Protein AF-A0ABD2NEF7-F1 (afdb_monomer)

Solvent-accessible surface area (backbone atoms only — not comparable to full-atom values): 9778 Å² total; per-residue (Å²): 125,62,54,60,56,53,34,53,50,51,49,54,56,48,53,61,34,33,52,89,65,61,61,65,64,48,41,54,16,46,70,72,24,50,30,77,49,63,72,40,35,43,35,51,66,43,53,48,80,72,73,48,77,44,40,39,81,45,32,39,32,47,34,41,36,40,40,43,47,78,94,43,50,91,83,49,59,28,42,36,41,37,35,44,35,40,36,37,32,30,66,62,75,84,80,67,76,93,47,68,65,58,53,50,49,46,51,52,48,51,52,48,47,52,52,46,48,58,53,40,62,65,46,74,51,75,55,74,53,68,64,56,47,54,50,52,51,43,44,63,62,30,31,34,38,38,40,31,45,34,38,41,36,38,46,34,72,75,89,43,101,56,78,44,76,50,73,49,78,43,70,69,48,78,48,70,58,74,89,130

Foldseek 3Di:
DLLVLVLVLCCVVCVLFWDPDPSVLSSVCSVVQKHKDAFTWTDQCNCVVVVDQKTWPTKTWGMWIWGQPPVQLQPAAIEIETEAIETEIEGPPPPDDPPVVVVVVVVVVVVVVVVVVVVVVVVSQVDPRPPSVVSVVSRVLRYKYKYAFHKYKYWYPDPDPHTDIDMDTDGMDIDGRDDD

InterPro domains:
  IPR026847 Vacuolar protein sorting-associated protein 13 [PTHR16166] (1-175)
  IPR026854 Vacuolar protein sorting-associated protein 13, N-terminal domain [PF12624] (1-179)

Sequence (180 aa):
MLEGAVARILNQLLGKYVVDLDTENLNVGIFSGRVQLTDLKLKPEALYELNLPIEVIAGTIGKVSIQIPWTTIWESTTNVTIEDVFILANPVINGNIFDEEKDKRLKRALKRKALYDLDSESHFIGGPSSFSEHLISNILNNLQLNISNVHIRYEDIVSCRYPLSCGLCIGNITAETTNR

Radius of gyration: 19.15 Å; Cα contacts (8 Å, |Δi|>4): 292; chains: 1; bounding box: 49×33×53 Å

Nearest PDB structures (foldseek):
  6cbc-assembly1_B  TM=8.644E-01  e=6.868E-14  Thermochaetoides thermophila DSM 1495
  6a9e-assembly2_B  TM=5.695E-01  e=4.128E-09  Enterobacteria phage RB59
  6a9e-assembly1_A  TM=5.482E-01  e=4.964E-09  Enterobacteria phage RB59
  6a9j-assembly2_B  TM=5.706E-01  e=1.248E-08  Enterobacteria phage RB59
  6a9j-assembly1_A  TM=5.359E-01  e=5.969E-09  Enterobacteria phage RB59

Structure (mmCIF, N/CA/C/O backbone):
data_AF-A0ABD2NEF7-F1
#
_entry.id   AF-A0ABD2NEF7-F1
#
loop_
_atom_site.group_PDB
_atom_site.id
_atom_site.type_symbol
_atom_site.label_atom_id
_atom_site.label_alt_id
_atom_site.label_comp_id
_atom_site.label_asym_id
_atom_site.label_entity_id
_atom_site.label_seq_id
_atom_site.pdbx_PDB_ins_code
_atom_site.Cartn_x
_atom_site.Cartn_y
_atom_site.Cartn_z
_atom_site.occupancy
_atom_site.B_iso_or_equiv
_atom_site.auth_seq_id
_atom_site.auth_comp_id
_atom_site.auth_asym_id
_atom_site.auth_atom_id
_atom_site.pdbx_PDB_model_num
ATOM 1 N N . MET A 1 1 ? -6.792 14.483 21.468 1.00 60.94 1 MET A N 1
ATOM 2 C CA . MET A 1 1 ? -5.955 14.829 20.296 1.00 60.94 1 MET A CA 1
ATOM 3 C C . MET A 1 1 ? -5.069 13.641 19.909 1.00 60.94 1 MET A C 1
ATOM 5 O O . MET A 1 1 ? -3.888 13.808 19.633 1.00 60.94 1 MET A O 1
ATOM 9 N N . LEU A 1 2 ? -5.631 12.432 19.904 1.00 69.50 2 LEU A N 1
ATOM 10 C CA . LEU A 1 2 ? -4.939 11.181 19.551 1.00 69.50 2 LEU A CA 1
ATOM 11 C C . LEU A 1 2 ? -5.004 10.939 18.048 1.00 69.50 2 LEU A C 1
ATOM 13 O O . LEU A 1 2 ? -4.051 10.483 17.426 1.00 69.50 2 LEU A O 1
ATOM 17 N N . GLU A 1 3 ? -6.128 11.351 17.481 1.00 75.62 3 GLU A N 1
ATOM 18 C CA . GLU A 1 3 ? -6.453 11.368 16.070 1.00 75.62 3 GLU A CA 1
ATOM 19 C C . GLU A 1 3 ? -5.367 12.112 15.285 1.00 75.62 3 GLU A C 1
ATOM 21 O O . GLU A 1 3 ? -4.902 11.624 14.264 1.00 75.62 3 GLU A O 1
ATOM 26 N N . GLY A 1 4 ? -4.868 13.237 15.816 1.00 78.56 4 GLY A N 1
ATOM 27 C CA . GLY A 1 4 ? -3.778 14.001 15.202 1.00 78.56 4 GLY A CA 1
ATOM 28 C C . GLY A 1 4 ? -2.428 13.270 15.191 1.00 78.56 4 GLY A C 1
ATOM 29 O O . GLY A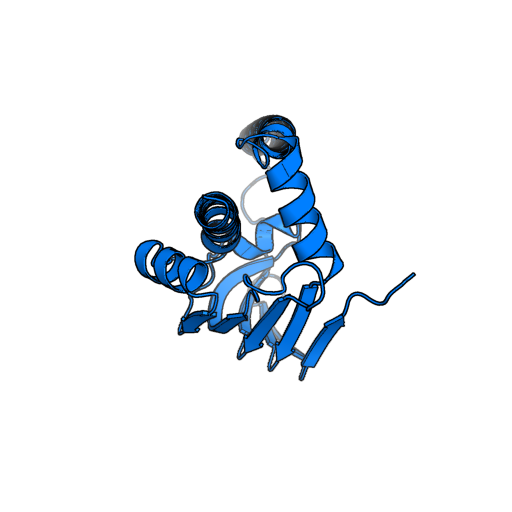 1 4 ? -1.671 13.404 14.231 1.00 78.56 4 GLY A O 1
ATOM 30 N N . ALA A 1 5 ? -2.123 12.468 16.218 1.00 78.50 5 ALA A N 1
ATOM 31 C CA . ALA A 1 5 ? -0.892 11.676 16.259 1.00 78.50 5 ALA A CA 1
ATOM 32 C C . ALA A 1 5 ? -0.938 10.535 15.231 1.00 78.50 5 ALA A C 1
ATOM 34 O O . ALA A 1 5 ? 0.010 10.358 14.465 1.00 78.50 5 ALA A O 1
ATOM 35 N N . VAL A 1 6 ? -2.071 9.827 15.164 1.00 79.69 6 VAL A N 1
ATOM 36 C CA . VAL A 1 6 ? -2.315 8.782 14.160 1.00 79.69 6 VAL A CA 1
ATOM 37 C C . VAL A 1 6 ? -2.300 9.377 12.754 1.00 79.69 6 VAL A C 1
ATOM 39 O O . VAL A 1 6 ? -1.651 8.825 11.871 1.00 79.69 6 VAL A O 1
ATOM 42 N N . ALA A 1 7 ? -2.926 10.539 12.556 1.00 83.25 7 ALA A N 1
ATOM 43 C CA . ALA A 1 7 ? -2.939 11.230 11.275 1.00 83.25 7 ALA A CA 1
ATOM 44 C C . ALA A 1 7 ? -1.542 11.609 10.791 1.00 83.25 7 ALA A C 1
ATOM 46 O O . ALA A 1 7 ? -1.189 11.341 9.646 1.00 83.25 7 ALA A O 1
ATOM 47 N N . ARG A 1 8 ? -0.701 12.152 11.676 1.00 82.69 8 ARG A N 1
ATOM 48 C CA . ARG A 1 8 ? 0.695 12.469 11.352 1.00 82.69 8 ARG A CA 1
ATOM 49 C C . ARG A 1 8 ? 1.471 11.232 10.892 1.00 82.69 8 ARG A C 1
ATOM 51 O O . ARG A 1 8 ? 2.191 11.306 9.901 1.00 82.69 8 ARG A O 1
ATOM 58 N N . ILE A 1 9 ? 1.299 10.107 11.583 1.00 79.75 9 ILE A N 1
ATOM 59 C CA . ILE A 1 9 ? 1.977 8.847 11.256 1.00 79.75 9 ILE A CA 1
ATOM 60 C C . ILE A 1 9 ? 1.469 8.278 9.930 1.00 79.75 9 ILE A C 1
ATOM 62 O O . ILE A 1 9 ? 2.279 7.921 9.078 1.00 79.75 9 ILE A O 1
ATOM 66 N N . LEU A 1 10 ? 0.150 8.232 9.723 1.00 82.12 10 LEU A N 1
ATOM 67 C CA . LEU A 1 10 ? -0.433 7.749 8.471 1.00 82.12 10 LEU A CA 1
ATOM 68 C C . LEU A 1 10 ? 0.014 8.607 7.286 1.00 82.12 10 LEU A C 1
ATOM 70 O O . LEU A 1 10 ? 0.418 8.058 6.268 1.00 82.12 10 LEU A O 1
ATOM 74 N N . ASN A 1 11 ? 0.012 9.935 7.440 1.00 84.31 11 ASN A N 1
ATOM 75 C CA . ASN A 1 11 ? 0.525 10.868 6.435 1.00 84.31 11 ASN A CA 1
ATOM 76 C C . ASN A 1 11 ? 2.000 10.601 6.122 1.00 84.31 11 ASN A C 1
ATOM 78 O O . ASN A 1 11 ? 2.396 10.625 4.962 1.00 84.31 11 ASN A O 1
ATOM 82 N N . GLN A 1 12 ? 2.819 10.326 7.138 1.00 82.06 12 GLN A N 1
ATOM 83 C CA . GLN A 1 12 ? 4.234 10.029 6.941 1.00 82.06 12 GLN A CA 1
ATOM 84 C C . GLN A 1 12 ? 4.451 8.666 6.268 1.00 82.06 12 GLN A C 1
ATOM 86 O O . GLN A 1 12 ? 5.323 8.554 5.413 1.00 82.06 12 GLN A O 1
ATOM 91 N N . LEU A 1 13 ? 3.670 7.640 6.619 1.00 80.19 13 LEU A N 1
ATOM 92 C CA . LEU A 1 13 ? 3.746 6.310 6.009 1.00 80.19 13 LEU A CA 1
ATOM 93 C C . LEU A 1 13 ? 3.249 6.334 4.561 1.00 80.19 13 LEU A C 1
ATOM 95 O O . LEU A 1 13 ? 3.991 5.979 3.652 1.00 80.19 13 LEU A O 1
ATOM 99 N N . LEU A 1 14 ? 2.026 6.810 4.324 1.00 83.19 14 LEU A N 1
ATOM 100 C CA . LEU A 1 14 ? 1.442 6.903 2.983 1.00 83.19 14 LEU A CA 1
ATOM 101 C C . LEU A 1 14 ? 2.219 7.889 2.108 1.00 83.19 14 LEU A C 1
ATOM 103 O O . LEU A 1 14 ? 2.486 7.599 0.947 1.00 83.19 14 LEU A O 1
ATOM 107 N N . GLY A 1 15 ? 2.666 9.011 2.673 1.00 83.12 15 GLY A N 1
ATOM 108 C CA . GLY A 1 15 ? 3.449 10.021 1.966 1.00 83.12 15 GLY A CA 1
ATOM 109 C C . GLY A 1 15 ? 4.832 9.542 1.516 1.00 83.12 15 GLY A C 1
ATOM 110 O O . GLY A 1 15 ? 5.412 10.153 0.619 1.00 83.12 15 GLY A O 1
ATOM 111 N N . LYS A 1 16 ? 5.372 8.448 2.071 1.00 81.62 16 LYS A N 1
ATOM 112 C CA . LYS A 1 16 ? 6.597 7.810 1.554 1.00 81.62 16 LYS A CA 1
ATOM 113 C C . LYS A 1 16 ? 6.353 7.036 0.258 1.00 81.62 16 LYS A C 1
ATOM 115 O O . LYS A 1 16 ? 7.239 7.017 -0.590 1.00 81.62 16 LYS A O 1
ATOM 120 N N . TYR A 1 17 ? 5.169 6.450 0.087 1.00 82.56 17 TYR A N 1
ATOM 121 C CA . TYR A 1 17 ? 4.869 5.548 -1.030 1.00 82.56 17 TYR A CA 1
ATOM 122 C C . TYR A 1 17 ? 3.977 6.173 -2.107 1.00 82.56 17 TYR A C 1
ATOM 124 O O . TYR A 1 17 ? 4.046 5.749 -3.256 1.00 82.56 17 TYR A O 1
ATOM 132 N N . VAL A 1 18 ? 3.167 7.178 -1.768 1.00 86.25 18 VAL A N 1
ATOM 133 C CA . VAL A 1 18 ? 2.164 7.787 -2.655 1.00 86.25 18 VAL A CA 1
ATOM 134 C C . VAL A 1 18 ? 2.570 9.205 -3.067 1.00 86.25 18 VAL A C 1
ATOM 136 O O . VAL A 1 18 ? 3.059 9.990 -2.250 1.00 86.25 18 VAL A O 1
ATOM 139 N N . VAL A 1 19 ? 2.384 9.528 -4.347 1.00 84.38 19 VAL A N 1
ATOM 140 C CA . VAL A 1 19 ? 2.565 10.865 -4.937 1.00 84.38 19 VAL A CA 1
ATOM 141 C C . VAL A 1 19 ? 1.315 11.712 -4.687 1.00 84.38 19 VAL A C 1
ATOM 143 O O . VAL A 1 19 ? 0.206 11.204 -4.817 1.00 84.38 19 VAL A O 1
ATOM 146 N N . ASP A 1 20 ? 1.501 12.996 -4.361 1.00 81.38 20 ASP A N 1
ATOM 147 C CA . ASP A 1 20 ? 0.425 13.993 -4.221 1.00 81.38 20 ASP A CA 1
ATOM 148 C C . ASP A 1 20 ? -0.727 13.564 -3.292 1.00 81.38 20 ASP A C 1
ATOM 150 O O . ASP A 1 20 ? -1.905 13.748 -3.590 1.00 81.38 20 ASP A O 1
ATOM 154 N N . LEU A 1 21 ? -0.381 12.979 -2.142 1.00 82.69 21 LEU A N 1
ATOM 155 C CA . LEU A 1 21 ? -1.352 12.591 -1.123 1.00 82.69 21 LEU A CA 1
ATOM 156 C C . LEU A 1 21 ? -2.085 13.822 -0.568 1.00 82.69 21 LEU A C 1
ATOM 158 O O . LEU A 1 21 ? -1.461 14.722 -0.001 1.00 82.69 21 LEU A O 1
ATOM 162 N N . ASP A 1 22 ? -3.414 13.820 -0.656 1.00 82.19 22 ASP A N 1
ATOM 163 C CA . ASP A 1 22 ? -4.254 14.852 -0.052 1.00 82.19 22 ASP A CA 1
ATOM 164 C C . ASP A 1 22 ? -4.312 14.686 1.474 1.00 82.19 22 ASP A C 1
ATOM 166 O O . ASP A 1 22 ? -5.141 13.966 2.038 1.00 82.19 22 ASP A O 1
ATOM 170 N N . THR A 1 23 ? -3.372 15.347 2.147 1.00 83.50 23 THR A N 1
ATOM 171 C CA . THR A 1 23 ? -3.245 15.297 3.608 1.00 83.50 23 THR A CA 1
ATOM 172 C C . THR A 1 23 ? -4.440 15.898 4.345 1.00 83.50 23 THR A C 1
ATOM 174 O O . THR A 1 23 ? -4.718 15.478 5.466 1.00 83.50 23 THR A O 1
ATOM 177 N N . GLU A 1 24 ? -5.178 16.841 3.750 1.00 83.25 24 GLU A N 1
ATOM 178 C CA . GLU A 1 24 ? -6.341 17.452 4.401 1.00 83.25 24 GLU A CA 1
ATOM 179 C C . GLU A 1 24 ? -7.505 16.464 4.444 1.00 83.25 24 GLU A C 1
ATOM 181 O O . GLU A 1 24 ? -8.039 16.184 5.522 1.00 83.25 24 GLU A O 1
ATOM 186 N N . ASN A 1 25 ? -7.833 15.859 3.300 1.00 80.44 25 ASN A N 1
ATOM 187 C CA . ASN A 1 25 ? -8.873 14.835 3.216 1.00 80.44 25 ASN A CA 1
ATOM 188 C C . ASN A 1 25 ? -8.511 13.582 4.017 1.00 80.44 25 ASN A C 1
ATOM 190 O O . ASN A 1 25 ? -9.371 13.006 4.689 1.00 80.44 25 ASN A O 1
ATOM 194 N N . LEU A 1 26 ? -7.233 13.194 4.020 1.00 83.06 26 LEU A N 1
ATOM 195 C CA . LEU A 1 26 ? -6.748 12.109 4.864 1.00 83.06 26 LEU A CA 1
ATOM 196 C C . LEU A 1 26 ? -6.940 12.434 6.350 1.00 83.06 26 LEU A C 1
ATOM 198 O O . LEU A 1 26 ? -7.490 11.613 7.081 1.00 83.06 26 LEU A O 1
ATOM 202 N N . ASN A 1 27 ? -6.575 13.638 6.799 1.00 83.44 27 ASN A N 1
ATOM 203 C CA . ASN A 1 27 ? -6.785 14.055 8.185 1.00 83.44 27 ASN A CA 1
ATOM 204 C C . ASN A 1 27 ? -8.271 14.009 8.559 1.00 83.44 27 ASN A C 1
ATOM 206 O O . ASN A 1 27 ? -8.620 13.391 9.563 1.00 83.44 27 ASN A O 1
ATOM 210 N N . VAL A 1 28 ? -9.151 14.603 7.745 1.00 82.94 28 VAL A N 1
ATOM 211 C CA . VAL A 1 28 ? -10.608 14.601 7.978 1.00 82.94 28 VAL A CA 1
ATOM 212 C C . VAL A 1 28 ? -11.157 13.172 8.040 1.00 82.94 28 VAL A C 1
ATOM 214 O O . VAL A 1 28 ? -11.918 12.840 8.953 1.00 82.94 28 VAL A O 1
ATOM 217 N N . GLY A 1 29 ? -10.719 12.299 7.130 1.00 82.44 29 GLY A N 1
ATOM 218 C CA . GLY A 1 29 ? -11.075 10.883 7.136 1.00 82.44 29 GLY A CA 1
ATOM 219 C C . GLY A 1 29 ? -10.642 10.182 8.424 1.00 82.44 29 GLY A C 1
ATOM 220 O O . GLY A 1 29 ? -11.433 9.467 9.042 1.00 82.44 29 GLY A O 1
ATOM 221 N N . ILE A 1 30 ? -9.424 10.456 8.896 1.00 85.19 30 ILE A N 1
ATOM 222 C CA . ILE A 1 30 ? -8.893 9.887 10.139 1.00 85.19 30 ILE A CA 1
ATOM 223 C C . ILE A 1 30 ? -9.707 10.376 11.333 1.00 85.19 30 ILE A C 1
ATOM 225 O O . ILE A 1 30 ? -10.133 9.540 12.119 1.00 85.19 30 ILE A O 1
ATOM 229 N N . PHE A 1 31 ? -10.032 11.668 11.443 1.00 83.69 31 PHE A N 1
ATOM 230 C CA . PHE A 1 31 ? -10.895 12.177 12.521 1.00 83.69 31 PHE A CA 1
ATOM 231 C C . PHE A 1 31 ? -12.291 11.538 12.520 1.00 83.69 31 PHE A C 1
ATOM 233 O O . PHE A 1 31 ? -12.857 11.300 13.584 1.00 83.69 31 PHE A O 1
ATOM 240 N N . SER A 1 32 ? -12.837 11.219 11.344 1.00 85.19 32 SER A N 1
ATOM 241 C CA . SER A 1 32 ? -14.132 10.535 11.228 1.00 85.19 32 SER A CA 1
ATOM 242 C C . SER A 1 32 ? -14.069 9.025 11.510 1.00 85.19 32 SER A C 1
ATOM 244 O O . SER A 1 32 ? -15.105 8.385 11.688 1.00 85.19 32 SER A O 1
ATOM 246 N N . GLY A 1 33 ? -12.865 8.441 11.541 1.00 84.62 33 GLY A N 1
ATOM 247 C CA . GLY A 1 33 ? -12.645 6.996 11.663 1.00 84.62 33 GLY A CA 1
ATOM 248 C C . GLY A 1 33 ? -12.854 6.219 10.363 1.00 84.62 33 GLY A C 1
ATOM 249 O O . GLY A 1 33 ? -12.775 4.991 10.362 1.00 84.62 33 GLY A O 1
ATOM 250 N N . ARG A 1 34 ? -13.111 6.904 9.24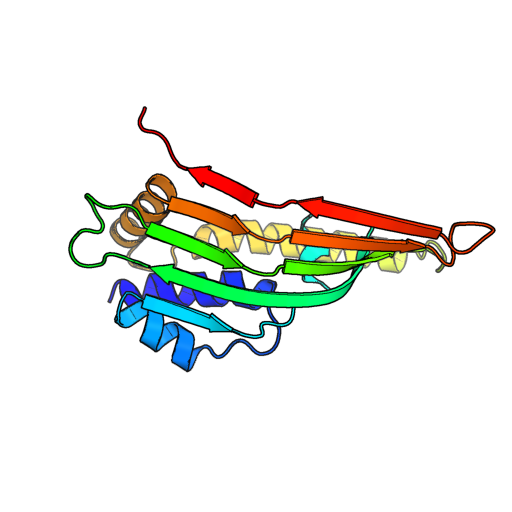4 1.00 88.50 34 ARG A N 1
ATOM 251 C CA . ARG A 1 34 ? -13.218 6.306 7.912 1.00 88.50 34 ARG A CA 1
ATOM 252 C C . ARG A 1 34 ? -12.410 7.116 6.917 1.00 88.50 34 ARG A C 1
ATOM 254 O O . ARG A 1 34 ? -12.750 8.247 6.587 1.00 88.50 34 ARG A O 1
ATOM 261 N N . VAL A 1 35 ? -11.363 6.498 6.401 1.00 89.62 35 VAL A N 1
ATOM 262 C CA . VAL A 1 35 ? -10.538 7.041 5.329 1.00 89.62 35 VAL A CA 1
ATOM 263 C C . VAL A 1 35 ? -10.823 6.240 4.077 1.00 89.62 35 VAL A C 1
ATOM 265 O O . VAL A 1 35 ? -10.811 5.010 4.112 1.00 89.62 35 VAL A O 1
ATOM 268 N N . GLN A 1 36 ? -11.034 6.934 2.970 1.00 89.19 36 GLN A N 1
ATOM 269 C CA . GLN A 1 36 ? -11.080 6.326 1.654 1.00 89.19 36 GLN A CA 1
ATOM 270 C C . GLN A 1 36 ? -10.288 7.202 0.698 1.00 89.19 36 GLN A C 1
ATOM 272 O O . GLN A 1 36 ? -10.571 8.386 0.547 1.00 89.19 36 GLN A O 1
ATOM 277 N N . LEU A 1 37 ? -9.274 6.604 0.094 1.00 89.19 37 LEU A N 1
ATOM 278 C CA . LEU A 1 37 ? -8.413 7.215 -0.900 1.00 89.19 37 LEU A CA 1
ATOM 279 C C . LEU A 1 37 ? -8.563 6.416 -2.189 1.00 89.19 37 LEU A C 1
ATOM 281 O O . LEU A 1 37 ? -8.577 5.185 -2.148 1.00 89.19 37 LEU A O 1
ATOM 285 N N . THR A 1 38 ? -8.677 7.101 -3.317 1.00 90.62 38 THR A N 1
ATOM 286 C CA . THR A 1 38 ? -8.811 6.482 -4.639 1.00 90.62 38 THR A CA 1
ATOM 287 C C . THR A 1 38 ? -7.771 7.042 -5.594 1.00 90.62 38 THR A C 1
ATOM 289 O O . THR A 1 38 ? -7.256 8.137 -5.369 1.00 90.62 38 THR A O 1
ATOM 292 N N . ASP A 1 39 ? -7.466 6.287 -6.648 1.00 89.31 39 ASP A N 1
ATOM 293 C CA . ASP A 1 39 ? -6.573 6.697 -7.739 1.00 89.31 39 ASP A CA 1
ATOM 294 C C . ASP A 1 39 ? -5.195 7.178 -7.253 1.00 89.31 39 ASP A C 1
ATOM 296 O O . ASP A 1 39 ? -4.652 8.192 -7.704 1.00 89.31 39 ASP A O 1
ATOM 300 N N . LEU A 1 40 ? -4.606 6.435 -6.313 1.00 89.56 40 LEU A N 1
ATOM 301 C CA . LEU A 1 40 ? -3.307 6.777 -5.750 1.00 89.56 40 LEU A CA 1
ATOM 302 C C . LEU A 1 40 ? -2.193 6.359 -6.704 1.00 89.56 40 LEU A C 1
ATOM 304 O O . LEU A 1 40 ? -2.163 5.238 -7.214 1.00 89.56 40 LEU A O 1
ATOM 308 N N . LYS A 1 41 ? -1.225 7.250 -6.901 1.00 90.00 41 LYS A N 1
ATOM 309 C CA . LYS A 1 41 ? -0.029 6.974 -7.698 1.00 90.00 41 LYS A CA 1
ATOM 310 C C . LYS A 1 41 ? 1.121 6.600 -6.786 1.00 90.00 41 LYS A C 1
ATOM 312 O O . LYS A 1 41 ? 1.417 7.322 -5.837 1.00 90.00 41 LYS A O 1
ATOM 317 N N . LEU A 1 42 ? 1.785 5.494 -7.087 1.00 85.94 42 LEU A N 1
ATOM 318 C CA . LEU A 1 42 ? 2.981 5.080 -6.372 1.00 85.94 42 LEU A CA 1
ATOM 319 C C . LEU A 1 42 ? 4.180 5.915 -6.819 1.00 85.94 42 LEU A C 1
ATOM 321 O O . LEU A 1 42 ? 4.355 6.206 -8.003 1.00 85.94 42 LEU A O 1
ATOM 325 N N . LYS A 1 43 ? 5.018 6.283 -5.854 1.00 83.50 43 LYS A N 1
ATOM 326 C CA . LYS A 1 43 ? 6.319 6.896 -6.106 1.00 83.50 43 LYS A CA 1
ATOM 327 C C . LYS A 1 43 ? 7.257 5.879 -6.764 1.00 83.50 43 LYS A C 1
ATOM 329 O O . LYS A 1 43 ? 7.264 4.725 -6.330 1.00 83.50 43 LYS A O 1
ATOM 334 N N . PRO A 1 44 ? 8.092 6.279 -7.737 1.00 74.81 44 PRO A N 1
ATOM 335 C CA . PRO A 1 44 ? 9.142 5.414 -8.281 1.00 74.81 44 PRO A CA 1
ATOM 336 C C . PRO A 1 44 ? 10.062 4.847 -7.189 1.00 74.81 44 PRO A C 1
ATOM 338 O O . PRO A 1 44 ? 10.505 3.702 -7.258 1.00 74.81 44 PRO A O 1
ATOM 341 N N . GLU A 1 45 ? 10.284 5.628 -6.125 1.00 71.81 45 GLU A N 1
ATOM 342 C CA . GLU A 1 45 ? 11.126 5.284 -4.979 1.00 71.81 45 GLU A CA 1
ATOM 343 C C . GLU A 1 45 ? 10.476 4.278 -4.006 1.00 71.81 45 GLU A C 1
ATOM 345 O O . GLU A 1 45 ? 11.155 3.739 -3.132 1.00 71.81 45 GLU A O 1
ATOM 350 N N . ALA A 1 46 ? 9.172 4.003 -4.142 1.00 69.06 46 ALA A N 1
ATOM 351 C CA . ALA A 1 46 ? 8.374 3.272 -3.155 1.00 69.06 46 ALA A CA 1
ATOM 352 C C . ALA A 1 46 ? 8.882 1.845 -2.880 1.00 69.06 46 ALA A C 1
ATOM 354 O O . ALA A 1 46 ? 8.880 1.401 -1.734 1.00 69.06 46 ALA A O 1
ATOM 355 N N . LEU A 1 47 ? 9.338 1.127 -3.914 1.00 67.88 47 LEU A N 1
ATOM 356 C CA . LEU A 1 47 ? 9.850 -0.245 -3.777 1.00 67.88 47 LEU A CA 1
ATOM 357 C C . LEU A 1 47 ? 11.368 -0.309 -3.540 1.00 67.88 47 LEU A C 1
ATOM 359 O O . LEU A 1 47 ? 11.871 -1.377 -3.194 1.00 67.88 47 LEU A O 1
ATOM 363 N N . TYR A 1 48 ? 12.097 0.811 -3.645 1.00 66.00 48 TYR A N 1
ATOM 364 C CA . TYR A 1 48 ? 13.536 0.831 -3.353 1.00 66.00 48 TYR A CA 1
ATOM 365 C C . TYR A 1 48 ? 13.823 0.543 -1.873 1.00 66.00 48 TYR A C 1
ATOM 367 O O . TYR A 1 48 ? 14.831 -0.088 -1.561 1.00 66.00 48 TYR A O 1
ATOM 375 N N . GLU A 1 49 ? 12.937 0.944 -0.951 1.00 62.34 49 GLU A N 1
ATOM 376 C CA . GLU A 1 49 ? 13.094 0.625 0.480 1.00 62.34 49 GLU A CA 1
ATOM 377 C C . GLU A 1 49 ? 12.944 -0.873 0.785 1.00 62.34 49 GLU A C 1
ATOM 379 O O . GLU A 1 49 ? 13.447 -1.335 1.806 1.00 62.34 49 GLU A O 1
ATOM 384 N N . LEU A 1 50 ? 12.340 -1.657 -0.117 1.00 63.62 50 LEU A N 1
ATOM 385 C CA . LEU A 1 50 ? 12.303 -3.118 0.004 1.00 63.62 50 LEU A CA 1
ATOM 386 C C . LEU A 1 50 ? 13.635 -3.783 -0.396 1.00 63.62 50 LEU A C 1
ATOM 388 O O . LEU A 1 50 ? 13.726 -5.009 -0.380 1.00 63.62 50 LEU A O 1
ATOM 392 N N . ASN A 1 51 ? 14.670 -2.999 -0.743 1.00 62.47 51 ASN A N 1
ATOM 393 C CA . ASN A 1 51 ? 15.983 -3.467 -1.208 1.00 62.47 51 ASN A CA 1
ATOM 394 C C . ASN A 1 51 ? 15.903 -4.441 -2.397 1.00 62.47 51 ASN A C 1
ATOM 396 O O . ASN A 1 51 ? 16.756 -5.316 -2.562 1.00 62.47 51 ASN A O 1
ATOM 400 N N . LEU A 1 52 ? 14.876 -4.300 -3.236 1.00 66.69 52 LEU A N 1
ATOM 401 C CA . LEU A 1 52 ? 14.726 -5.109 -4.438 1.00 66.69 52 LEU A CA 1
ATOM 402 C C . LEU A 1 52 ? 15.512 -4.459 -5.593 1.00 66.69 52 LEU A C 1
ATOM 404 O O . LEU A 1 52 ? 15.470 -3.238 -5.738 1.00 66.69 52 LEU A O 1
ATOM 408 N N . PRO A 1 53 ? 16.211 -5.234 -6.445 1.00 66.81 53 PRO A N 1
ATOM 409 C CA . PRO A 1 53 ? 16.961 -4.717 -7.597 1.00 66.81 53 PRO A CA 1
ATOM 410 C C . PRO A 1 53 ? 16.038 -4.357 -8.781 1.00 66.81 53 PRO A C 1
ATOM 412 O O . PRO A 1 53 ? 16.330 -4.676 -9.934 1.00 66.81 53 PRO A O 1
ATOM 415 N N . ILE A 1 54 ? 14.898 -3.729 -8.493 1.00 73.81 54 ILE A N 1
ATOM 416 C CA . ILE A 1 54 ? 13.872 -3.346 -9.463 1.00 73.81 54 ILE A CA 1
ATOM 417 C C . ILE A 1 54 ? 13.482 -1.884 -9.259 1.00 73.81 54 ILE A C 1
ATOM 419 O O . ILE A 1 54 ? 13.362 -1.413 -8.130 1.00 73.81 54 ILE A O 1
ATOM 423 N N . GLU A 1 55 ? 13.268 -1.179 -10.361 1.00 73.88 55 GLU A N 1
ATOM 424 C CA . GLU A 1 55 ? 12.764 0.190 -10.379 1.00 73.88 55 GLU A CA 1
ATOM 425 C C . GLU A 1 55 ? 11.291 0.189 -10.784 1.00 73.88 55 GLU A C 1
ATOM 427 O O . GLU A 1 55 ? 10.903 -0.505 -11.724 1.00 73.88 55 GLU A O 1
ATOM 432 N N . VAL A 1 56 ? 10.464 0.974 -10.092 1.00 77.00 56 VAL A N 1
ATOM 433 C CA . VAL A 1 56 ? 9.052 1.155 -10.453 1.00 77.00 56 VAL A CA 1
ATOM 434 C C . VAL A 1 56 ? 8.950 2.268 -11.482 1.00 77.00 56 VAL A C 1
ATOM 436 O O . VAL A 1 56 ? 9.195 3.428 -11.164 1.00 77.00 56 VAL A O 1
ATOM 439 N N . ILE A 1 57 ? 8.547 1.932 -12.706 1.00 81.25 57 ILE A N 1
ATOM 440 C CA . ILE A 1 57 ? 8.280 2.932 -13.750 1.00 81.25 57 ILE A CA 1
ATOM 441 C C . ILE A 1 57 ? 6.946 3.617 -13.476 1.00 81.25 57 ILE A C 1
ATOM 443 O O . ILE A 1 57 ? 6.804 4.833 -13.581 1.00 81.25 57 ILE A O 1
ATOM 447 N N . ALA A 1 58 ? 5.945 2.800 -13.166 1.00 83.56 58 ALA A N 1
ATOM 448 C CA . ALA A 1 58 ? 4.590 3.240 -12.924 1.00 83.56 58 ALA A CA 1
ATOM 449 C C . ALA A 1 58 ? 3.947 2.301 -11.915 1.00 83.56 58 ALA A C 1
ATOM 451 O O . ALA A 1 58 ? 4.076 1.082 -12.012 1.00 83.56 58 ALA A O 1
ATOM 452 N N . GLY A 1 59 ? 3.225 2.866 -10.960 1.00 88.69 59 GLY A N 1
ATOM 453 C CA . GLY A 1 59 ? 2.388 2.085 -10.074 1.00 88.69 59 GLY A CA 1
ATOM 454 C C . GLY A 1 59 ? 1.153 2.873 -9.686 1.00 88.69 59 GLY A C 1
ATOM 455 O O . GLY A 1 59 ? 1.209 4.090 -9.500 1.00 88.69 59 GLY A O 1
ATOM 456 N N . THR A 1 60 ? 0.033 2.178 -9.589 1.00 91.50 60 THR A N 1
ATOM 457 C CA . THR A 1 60 ? -1.257 2.758 -9.233 1.00 91.50 60 THR A CA 1
ATOM 458 C C . THR A 1 60 ? -1.957 1.852 -8.244 1.00 91.50 60 THR A C 1
ATOM 460 O O . THR A 1 60 ? -1.917 0.631 -8.383 1.00 91.50 60 THR A O 1
ATOM 463 N N . ILE A 1 61 ? -2.615 2.457 -7.266 1.00 92.00 61 ILE A N 1
ATOM 464 C CA . ILE A 1 61 ? -3.514 1.779 -6.345 1.00 92.00 61 ILE A CA 1
ATOM 465 C C . ILE A 1 61 ? -4.901 2.360 -6.593 1.00 92.00 61 ILE A C 1
ATOM 467 O O . ILE A 1 61 ? -5.095 3.568 -6.441 1.00 92.00 61 ILE A O 1
ATOM 471 N N . GLY A 1 62 ? -5.853 1.516 -6.982 1.00 92.12 62 GLY A N 1
ATOM 472 C CA . GLY A 1 62 ? -7.212 1.960 -7.279 1.00 92.12 62 GLY A CA 1
ATOM 473 C C . GLY A 1 62 ? -7.906 2.513 -6.041 1.00 92.12 62 GLY A C 1
ATOM 474 O O . GLY A 1 62 ? -8.463 3.610 -6.088 1.00 92.12 62 GLY A O 1
ATOM 475 N N . LYS A 1 63 ? -7.835 1.797 -4.911 1.00 92.62 63 LYS A N 1
ATOM 476 C CA . LYS A 1 63 ? -8.512 2.217 -3.680 1.00 92.62 63 LYS A CA 1
ATOM 477 C C . LYS A 1 63 ? -7.819 1.729 -2.412 1.00 92.62 63 LYS A C 1
ATOM 479 O O . LYS A 1 63 ? -7.443 0.570 -2.290 1.00 92.62 63 LYS A O 1
ATOM 484 N N . VAL A 1 64 ? -7.711 2.616 -1.428 1.00 91.31 64 VAL A N 1
ATOM 485 C CA . VAL A 1 64 ? -7.276 2.316 -0.060 1.00 91.31 64 VAL A CA 1
ATOM 486 C C . VAL A 1 64 ? -8.372 2.783 0.882 1.00 91.31 64 VAL A C 1
ATOM 488 O O . VAL A 1 64 ? -8.719 3.960 0.895 1.00 91.31 64 VAL A O 1
ATOM 491 N N . SER A 1 65 ? -8.938 1.873 1.667 1.00 91.25 65 SER A N 1
ATOM 492 C CA . SER A 1 65 ? -9.903 2.214 2.714 1.00 91.25 65 SER A CA 1
ATOM 493 C C . SER A 1 65 ? -9.376 1.774 4.073 1.00 91.25 65 SER A C 1
ATOM 495 O O . SER A 1 65 ? -8.890 0.657 4.228 1.00 91.25 65 SER A O 1
ATOM 497 N N . ILE A 1 66 ? -9.444 2.672 5.050 1.00 90.38 66 ILE A N 1
ATOM 498 C CA . ILE A 1 66 ? -8.975 2.440 6.416 1.00 90.38 66 ILE A CA 1
ATOM 499 C C . ILE A 1 66 ? -10.123 2.790 7.350 1.00 90.38 66 ILE A C 1
ATOM 501 O O . ILE A 1 66 ? -10.631 3.913 7.333 1.00 90.38 66 ILE A O 1
ATOM 505 N N . GLN A 1 67 ? -10.535 1.828 8.164 1.00 89.62 67 GLN A N 1
ATOM 506 C CA . GLN A 1 67 ? -11.607 1.994 9.130 1.00 89.62 67 GLN A CA 1
ATOM 507 C C . GLN A 1 67 ? -11.039 1.860 10.541 1.00 89.62 67 GLN A C 1
ATOM 509 O O . GLN A 1 67 ? -10.647 0.772 10.959 1.00 89.62 67 GLN A O 1
ATOM 514 N N . ILE A 1 68 ? -10.995 2.986 11.255 1.00 87.75 68 ILE A N 1
ATOM 515 C CA . ILE A 1 68 ? -10.486 3.090 12.623 1.00 87.75 68 ILE A CA 1
ATOM 516 C C . ILE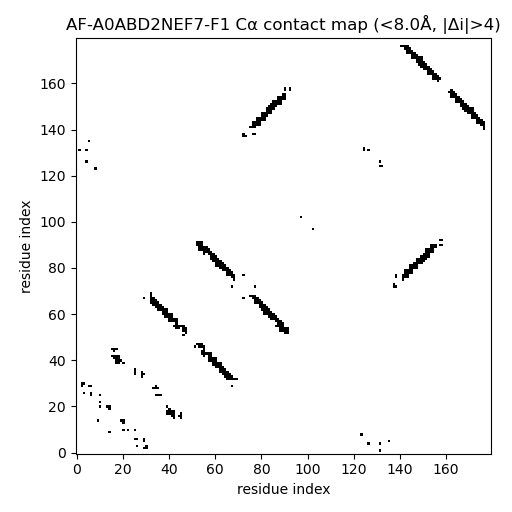 A 1 68 ? -11.685 3.244 13.565 1.00 87.75 68 ILE A C 1
ATOM 518 O O . ILE A 1 68 ? -12.358 4.280 13.549 1.00 87.75 68 ILE A O 1
ATOM 522 N N . PRO A 1 69 ? -11.977 2.242 14.402 1.00 86.06 69 PRO A N 1
ATOM 523 C CA . PRO A 1 69 ? -13.108 2.292 15.316 1.00 86.06 69 PRO A CA 1
ATOM 524 C C . PRO A 1 69 ? -12.766 3.097 16.581 1.00 86.06 69 PRO A C 1
ATOM 526 O O . PRO A 1 69 ? -12.581 2.530 17.649 1.00 86.06 69 PRO A O 1
ATOM 529 N N . TRP A 1 70 ? -12.704 4.432 16.502 1.00 84.50 70 TRP A N 1
ATOM 530 C CA . TRP A 1 70 ? -12.309 5.290 17.641 1.00 84.50 70 TRP A CA 1
ATOM 531 C C . TRP A 1 70 ? -13.081 5.030 18.938 1.00 84.50 70 TRP A C 1
ATOM 533 O O . TRP A 1 70 ? -12.505 5.076 20.022 1.00 84.50 70 TRP A O 1
ATOM 543 N N . THR A 1 71 ? -14.379 4.744 18.831 1.00 82.50 71 THR A N 1
ATOM 544 C CA . THR A 1 71 ? -15.262 4.500 19.980 1.00 82.50 71 THR A CA 1
ATOM 545 C C . THR A 1 71 ? -14.973 3.183 20.694 1.00 82.50 71 THR A C 1
ATOM 547 O O . THR A 1 71 ? -15.250 3.067 21.882 1.00 82.50 71 THR A O 1
ATOM 550 N N . THR A 1 72 ? -14.426 2.198 19.983 1.00 81.12 72 THR A N 1
ATOM 551 C CA . THR A 1 72 ? -14.204 0.821 20.457 1.00 81.12 72 THR A CA 1
ATOM 552 C C . THR A 1 72 ? -12.797 0.345 20.102 1.00 81.12 72 THR A C 1
ATOM 554 O O . THR A 1 72 ? -12.569 -0.839 19.869 1.00 81.12 72 THR A O 1
ATOM 557 N N . ILE A 1 73 ? -11.825 1.263 20.077 1.00 78.69 73 ILE A N 1
ATOM 558 C CA . ILE A 1 73 ? -10.475 0.988 19.566 1.00 78.69 73 ILE A CA 1
ATOM 559 C C . ILE A 1 73 ? -9.734 -0.069 20.395 1.00 78.69 73 ILE A C 1
ATOM 561 O O . ILE A 1 73 ? -8.812 -0.703 19.902 1.00 78.69 73 ILE A O 1
ATOM 565 N N . TRP A 1 74 ? -10.150 -0.273 21.648 1.00 77.56 74 TRP A N 1
ATOM 566 C CA . TRP A 1 74 ? -9.614 -1.284 22.566 1.00 77.56 74 TRP A CA 1
ATOM 567 C C . TRP A 1 74 ? -10.194 -2.689 22.359 1.00 77.56 74 TRP A C 1
ATOM 569 O O . TRP A 1 74 ? -9.573 -3.659 22.778 1.00 77.56 74 TRP A O 1
ATOM 579 N N . GLU A 1 75 ? -11.372 -2.802 21.744 1.00 78.12 75 GLU A N 1
ATOM 580 C CA . GLU A 1 75 ? -12.128 -4.061 21.628 1.00 78.12 75 GLU A CA 1
ATOM 581 C C . GLU A 1 75 ? -12.280 -4.538 20.180 1.00 78.12 75 GLU A C 1
ATOM 583 O O . GLU A 1 75 ? -12.521 -5.718 19.938 1.00 78.12 75 GLU A O 1
ATOM 588 N N . SER A 1 76 ? -12.162 -3.629 19.213 1.00 79.19 76 SER A N 1
ATOM 589 C CA . SER A 1 76 ? -12.427 -3.894 17.800 1.00 79.19 76 SER A CA 1
ATOM 590 C C . SER A 1 76 ? -11.194 -3.676 16.930 1.00 79.19 76 SER A C 1
ATOM 592 O O . SER A 1 76 ? -10.286 -2.911 17.259 1.00 79.19 76 SER A O 1
ATOM 594 N N . THR A 1 77 ? -11.165 -4.383 15.804 1.00 82.94 77 THR A N 1
ATOM 595 C CA . THR A 1 77 ? -10.038 -4.396 14.874 1.00 82.94 77 THR A CA 1
ATOM 596 C C . THR A 1 77 ? -10.052 -3.194 13.941 1.00 82.94 77 THR A C 1
ATOM 598 O O . THR A 1 77 ? -11.106 -2.699 13.542 1.00 82.94 77 THR A O 1
ATOM 601 N N . THR A 1 78 ? -8.861 -2.722 13.578 1.00 86.44 78 THR A N 1
ATOM 602 C CA . THR A 1 78 ? -8.701 -1.707 12.533 1.00 86.44 78 THR A CA 1
ATOM 603 C C . THR A 1 78 ? -8.591 -2.410 11.191 1.00 86.44 78 THR A C 1
ATOM 605 O O . THR A 1 78 ? -7.662 -3.187 10.971 1.00 86.44 78 THR A O 1
ATOM 608 N N . ASN A 1 79 ? -9.522 -2.123 10.285 1.00 89.94 79 ASN A N 1
ATOM 609 C CA . ASN A 1 79 ? -9.596 -2.789 8.990 1.00 89.94 79 ASN A CA 1
ATOM 610 C C . ASN A 1 79 ? -8.969 -1.900 7.913 1.00 89.94 79 ASN A C 1
ATOM 612 O O . ASN A 1 79 ? -9.383 -0.756 7.714 1.00 89.94 79 ASN A O 1
ATOM 616 N N . VAL A 1 80 ? -7.972 -2.440 7.218 1.00 91.75 80 VAL A N 1
ATOM 617 C CA . VAL A 1 80 ? -7.269 -1.806 6.103 1.00 91.75 80 VAL A CA 1
ATOM 618 C C . VAL A 1 80 ? -7.500 -2.645 4.857 1.00 91.75 80 VAL A C 1
ATOM 620 O O . VAL A 1 80 ? -7.070 -3.794 4.782 1.00 91.75 80 VAL A O 1
ATOM 623 N N . THR A 1 81 ? -8.169 -2.070 3.865 1.00 93.25 81 THR A N 1
ATOM 624 C CA . THR A 1 81 ? -8.422 -2.718 2.578 1.00 93.25 81 THR A CA 1
ATOM 625 C C . THR A 1 81 ? -7.733 -1.945 1.467 1.00 93.25 81 THR A C 1
ATOM 627 O O . THR A 1 81 ? -7.963 -0.744 1.311 1.00 93.25 81 THR A O 1
ATOM 630 N N . ILE A 1 82 ? -6.917 -2.635 0.684 1.00 94.06 82 ILE A N 1
ATOM 631 C CA . ILE A 1 82 ? -6.243 -2.109 -0.496 1.00 94.06 82 ILE A CA 1
ATOM 632 C C . ILE A 1 82 ? -6.764 -2.901 -1.696 1.00 94.06 82 ILE A C 1
ATOM 634 O O . ILE A 1 82 ? -6.775 -4.129 -1.683 1.00 94.06 82 ILE A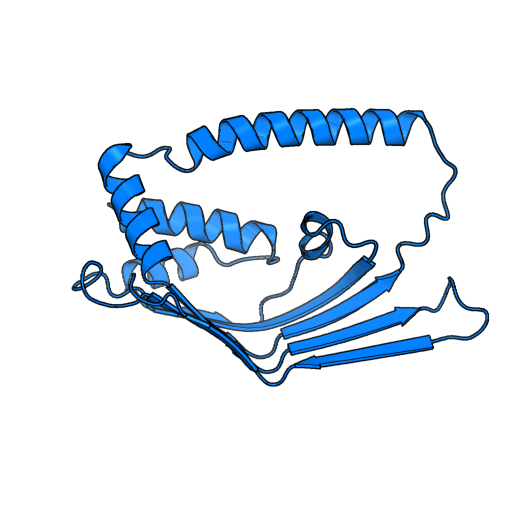 O 1
ATOM 638 N N . GLU A 1 83 ? -7.226 -2.207 -2.722 1.00 94.06 83 GLU A N 1
ATOM 639 C CA . GLU A 1 83 ? -7.824 -2.801 -3.914 1.00 94.06 83 GLU A CA 1
ATOM 640 C C . GLU A 1 83 ? -7.108 -2.260 -5.155 1.00 94.06 83 GLU A C 1
ATOM 642 O O . GLU A 1 83 ? -6.746 -1.078 -5.210 1.00 94.06 83 GLU A O 1
ATOM 647 N N . ASP A 1 84 ? -6.928 -3.137 -6.144 1.00 94.44 84 ASP A N 1
ATOM 648 C CA . ASP A 1 84 ? -6.408 -2.816 -7.475 1.00 94.44 84 ASP A CA 1
ATOM 649 C C . ASP A 1 84 ? -4.991 -2.229 -7.441 1.00 94.44 84 ASP A C 1
ATOM 651 O O . ASP A 1 84 ? -4.754 -1.067 -7.780 1.00 94.44 84 ASP A O 1
ATOM 655 N N . VAL A 1 85 ? -4.028 -3.049 -7.017 1.00 92.19 85 VAL A N 1
ATOM 656 C CA . VAL A 1 85 ? -2.612 -2.666 -6.971 1.00 92.19 85 VAL A CA 1
ATOM 657 C C . VAL A 1 85 ? -1.933 -3.080 -8.269 1.00 92.19 85 VAL A C 1
ATOM 659 O O . VAL A 1 85 ? -1.662 -4.259 -8.486 1.00 92.19 85 VAL A O 1
ATOM 662 N N . PHE A 1 86 ? -1.593 -2.108 -9.108 1.00 92.19 86 PHE A N 1
ATOM 663 C CA . PHE A 1 86 ? -0.850 -2.324 -10.345 1.00 92.19 86 PHE A CA 1
ATOM 664 C C . PHE A 1 86 ? 0.552 -1.747 -10.226 1.00 92.19 86 PHE A C 1
ATOM 666 O O . PHE A 1 86 ? 0.721 -0.580 -9.880 1.00 92.19 86 PHE A O 1
ATOM 673 N N . ILE A 1 87 ? 1.562 -2.555 -10.532 1.00 89.81 87 ILE A N 1
ATOM 674 C CA . ILE A 1 87 ? 2.967 -2.145 -10.493 1.00 89.81 87 ILE A CA 1
ATOM 675 C C . ILE A 1 87 ? 3.637 -2.588 -11.789 1.00 89.81 87 ILE A C 1
ATOM 677 O O . ILE A 1 87 ? 3.591 -3.765 -12.138 1.00 89.81 87 ILE A O 1
ATOM 681 N N . LEU A 1 88 ? 4.282 -1.650 -12.477 1.00 89.62 88 LEU A N 1
ATOM 682 C CA . LEU A 1 88 ? 5.171 -1.891 -13.605 1.00 89.62 88 LEU A CA 1
ATOM 683 C C . LEU A 1 88 ? 6.613 -1.660 -13.154 1.00 89.62 88 LEU A C 1
ATOM 685 O O . LEU A 1 88 ? 7.004 -0.534 -12.833 1.00 89.62 88 LEU A O 1
ATOM 689 N N . ALA A 1 89 ? 7.388 -2.737 -13.132 1.00 86.69 89 ALA A N 1
ATOM 690 C CA . ALA A 1 89 ? 8.767 -2.755 -12.684 1.00 86.69 89 ALA A CA 1
ATOM 691 C C . ALA A 1 89 ? 9.728 -3.066 -13.838 1.00 86.69 89 ALA A C 1
ATOM 693 O O . ALA A 1 89 ? 9.435 -3.914 -14.678 1.00 86.69 89 ALA A O 1
ATOM 694 N N . ASN A 1 90 ? 10.896 -2.431 -13.821 1.00 83.00 90 ASN A N 1
ATOM 695 C CA . ASN A 1 90 ? 12.025 -2.722 -14.701 1.00 83.00 90 ASN A CA 1
ATOM 696 C C . ASN A 1 90 ? 13.245 -3.174 -13.888 1.00 83.00 90 ASN A C 1
ATOM 698 O O . ASN A 1 90 ? 13.359 -2.833 -12.706 1.00 83.00 90 ASN A O 1
ATOM 702 N N . PRO A 1 91 ? 14.196 -3.903 -14.495 1.00 77.19 91 PRO A N 1
ATOM 703 C CA . PRO A 1 91 ? 15.490 -4.123 -13.874 1.00 77.19 91 PRO A CA 1
ATOM 704 C C . PRO A 1 91 ? 16.219 -2.801 -13.693 1.00 77.19 91 PRO A C 1
ATOM 706 O O . PRO A 1 91 ? 16.282 -1.978 -14.608 1.00 77.19 91 PRO A O 1
ATOM 709 N N . VAL A 1 92 ? 16.880 -2.656 -12.548 1.00 70.44 92 VAL A N 1
ATOM 710 C CA . VAL A 1 92 ? 17.917 -1.639 -12.402 1.00 70.44 92 VAL A CA 1
ATOM 711 C C . VAL A 1 92 ? 19.143 -2.132 -13.168 1.00 70.44 92 VAL A C 1
ATOM 713 O O . VAL A 1 92 ? 19.959 -2.899 -12.653 1.00 70.44 92 VAL A O 1
ATOM 716 N N . ILE A 1 93 ? 19.284 -1.718 -14.428 1.00 61.56 93 ILE A N 1
ATOM 717 C CA . ILE A 1 93 ? 20.538 -1.931 -15.148 1.00 61.56 93 ILE A CA 1
ATOM 718 C C . ILE A 1 93 ? 21.533 -0.941 -14.565 1.00 61.56 93 ILE A C 1
ATOM 720 O O . ILE A 1 93 ? 21.511 0.249 -14.880 1.00 61.56 93 ILE A O 1
ATOM 724 N N . ASN A 1 94 ? 22.427 -1.437 -13.715 1.00 53.34 94 ASN A N 1
ATOM 725 C CA . ASN A 1 94 ? 23.614 -0.707 -13.285 1.00 53.34 94 ASN A CA 1
ATOM 726 C C . ASN A 1 94 ? 24.565 -0.539 -14.488 1.00 53.34 94 ASN A C 1
ATOM 728 O O . ASN A 1 94 ? 25.607 -1.178 -14.580 1.00 53.34 94 ASN A O 1
ATOM 732 N N . GLY A 1 95 ? 24.163 0.292 -15.450 1.00 46.84 95 GLY A N 1
ATOM 733 C CA . GLY A 1 95 ? 24.892 0.635 -16.670 1.00 46.84 95 GLY A CA 1
ATOM 734 C C . GLY A 1 95 ? 25.748 1.893 -16.538 1.00 46.84 95 GLY A C 1
ATOM 735 O O . GLY A 1 95 ? 26.314 2.346 -17.524 1.00 46.84 95 GLY A O 1
ATOM 736 N N . ASN A 1 96 ? 25.873 2.457 -15.337 1.00 40.53 96 ASN A N 1
ATOM 737 C CA . ASN A 1 96 ? 26.814 3.532 -15.063 1.00 40.53 96 ASN A CA 1
ATOM 738 C C . ASN A 1 96 ? 27.897 3.007 -14.128 1.00 40.53 96 ASN A C 1
ATOM 740 O O . ASN A 1 96 ? 27.608 2.645 -12.992 1.00 40.53 96 ASN A O 1
ATOM 744 N N . ILE A 1 97 ? 29.112 2.942 -14.683 1.00 41.97 97 ILE A N 1
ATOM 745 C CA . ILE A 1 97 ? 30.438 3.002 -14.056 1.00 41.97 97 ILE A CA 1
ATOM 746 C C . ILE A 1 97 ? 30.355 2.988 -12.529 1.00 41.97 97 ILE A C 1
ATOM 748 O O . ILE A 1 97 ? 29.802 3.914 -11.938 1.00 41.97 97 ILE A O 1
ATOM 752 N N . PHE A 1 98 ? 30.943 1.961 -11.913 1.00 45.06 98 PHE A N 1
ATOM 753 C CA . PHE A 1 98 ? 31.239 1.912 -10.484 1.00 45.06 98 PHE A CA 1
ATOM 754 C C . PHE A 1 98 ? 32.056 3.155 -10.098 1.00 45.06 98 PHE A C 1
ATOM 756 O O . PHE A 1 98 ? 33.283 3.173 -10.151 1.00 45.06 98 PHE A O 1
ATOM 763 N N . ASP A 1 99 ? 31.344 4.234 -9.804 1.00 47.06 99 ASP A N 1
ATOM 764 C CA . ASP A 1 99 ? 31.885 5.524 -9.440 1.00 47.06 99 ASP A CA 1
ATOM 765 C C . ASP A 1 99 ? 32.011 5.487 -7.920 1.00 47.06 99 ASP A C 1
ATOM 767 O O . ASP A 1 99 ? 31.036 5.635 -7.176 1.00 47.06 99 ASP A O 1
ATOM 771 N N . GLU A 1 100 ? 33.217 5.167 -7.457 1.00 53.12 100 GLU A N 1
ATOM 772 C CA . GLU A 1 100 ? 33.543 4.937 -6.048 1.00 53.12 100 GLU A CA 1
ATOM 773 C C . GLU A 1 100 ? 33.103 6.114 -5.151 1.00 53.12 100 GLU A C 1
ATOM 775 O O . GLU A 1 100 ? 32.795 5.941 -3.966 1.00 53.12 100 GLU A O 1
ATOM 780 N N . GLU A 1 101 ? 33.013 7.321 -5.724 1.00 57.31 101 GLU A N 1
ATOM 781 C CA . GLU A 1 101 ? 32.487 8.513 -5.063 1.00 57.31 101 GLU A CA 1
ATOM 782 C C . GLU A 1 101 ? 30.968 8.489 -4.866 1.00 57.31 101 GLU A C 1
ATOM 784 O O . GLU A 1 101 ? 30.499 8.877 -3.790 1.00 57.31 101 GLU A O 1
ATOM 789 N N . LYS A 1 102 ? 30.187 8.025 -5.851 1.00 57.47 102 LYS A N 1
ATOM 790 C CA . LYS A 1 102 ? 28.731 7.868 -5.706 1.00 57.47 102 LYS A CA 1
ATOM 791 C C . LYS A 1 102 ? 28.404 6.790 -4.690 1.00 57.47 102 LYS A C 1
ATOM 793 O O . LYS A 1 102 ? 27.536 7.022 -3.859 1.00 57.47 102 LYS A O 1
ATOM 798 N N . ASP A 1 103 ? 29.139 5.684 -4.681 1.00 58.69 103 ASP A N 1
ATOM 799 C CA . ASP A 1 103 ? 28.906 4.593 -3.733 1.00 58.69 103 ASP A CA 1
ATOM 800 C C . ASP A 1 103 ? 29.323 4.980 -2.300 1.00 58.69 103 ASP A C 1
ATOM 802 O O . ASP A 1 103 ? 28.623 4.681 -1.334 1.00 58.69 103 ASP A O 1
ATOM 806 N N . LYS A 1 104 ? 30.402 5.765 -2.129 1.00 61.38 104 LYS A N 1
ATOM 807 C CA . LYS A 1 104 ? 30.740 6.393 -0.834 1.00 61.38 104 LYS A CA 1
ATOM 808 C C . LYS A 1 104 ? 29.714 7.436 -0.402 1.00 61.38 104 LYS A C 1
ATOM 810 O O . LYS A 1 104 ? 29.412 7.515 0.791 1.00 61.38 104 LYS A O 1
ATOM 815 N N . ARG A 1 105 ? 29.184 8.251 -1.320 1.00 65.81 105 ARG A N 1
ATOM 816 C CA . ARG A 1 105 ? 28.105 9.210 -1.019 1.00 65.81 105 ARG A CA 1
ATOM 817 C C . ARG A 1 105 ? 26.817 8.487 -0.656 1.00 65.81 105 ARG A C 1
ATOM 819 O O . ARG A 1 105 ? 26.208 8.871 0.334 1.00 65.81 105 ARG A O 1
ATOM 826 N N . LEU A 1 106 ? 26.468 7.419 -1.366 1.00 61.75 106 LEU A N 1
ATOM 827 C CA . LEU A 1 106 ? 25.312 6.577 -1.089 1.00 61.75 106 LEU A CA 1
ATOM 828 C C . LEU A 1 106 ? 25.481 5.857 0.247 1.00 61.75 106 LEU A C 1
ATOM 830 O O . LEU A 1 106 ? 24.602 5.959 1.082 1.00 61.75 106 LEU A O 1
ATOM 834 N N . LYS A 1 107 ? 26.640 5.258 0.542 1.00 65.25 107 LYS A N 1
ATOM 835 C CA . LYS A 1 107 ? 26.939 4.678 1.865 1.00 65.25 107 LYS A CA 1
ATOM 836 C C . LYS A 1 107 ? 26.895 5.714 2.985 1.00 65.25 107 LYS A C 1
ATOM 838 O O . LYS A 1 107 ? 26.407 5.414 4.069 1.00 65.25 107 LYS A O 1
ATOM 843 N N . ARG A 1 108 ? 27.376 6.942 2.755 1.00 68.88 108 ARG A N 1
ATOM 844 C CA . ARG A 1 108 ? 27.262 8.044 3.730 1.00 68.88 108 ARG A CA 1
ATOM 845 C C . ARG A 1 108 ? 25.818 8.515 3.892 1.00 68.88 108 ARG A C 1
ATOM 847 O O . ARG A 1 108 ? 25.425 8.811 5.014 1.00 68.88 108 ARG A O 1
ATOM 854 N N . ALA A 1 109 ? 25.044 8.569 2.812 1.00 68.19 109 ALA A N 1
ATOM 855 C CA . ALA A 1 109 ? 23.631 8.923 2.823 1.00 68.19 109 ALA A CA 1
ATOM 856 C C . ALA A 1 109 ? 22.796 7.836 3.502 1.00 68.19 109 ALA A C 1
ATOM 858 O O . ALA A 1 109 ? 22.009 8.168 4.370 1.00 68.19 109 ALA A O 1
ATOM 859 N N . LEU A 1 110 ? 23.040 6.558 3.214 1.00 70.44 110 LEU A N 1
ATOM 860 C CA . LEU A 1 110 ? 22.443 5.402 3.881 1.00 70.44 110 LEU A CA 1
ATOM 861 C C . LEU A 1 110 ? 22.824 5.362 5.357 1.00 70.44 110 LEU A C 1
ATOM 863 O O . LEU A 1 110 ? 21.961 5.152 6.190 1.00 70.44 110 LEU A O 1
ATOM 867 N N . LYS A 1 111 ? 24.085 5.635 5.713 1.00 72.75 111 LYS A N 1
ATOM 868 C CA . LYS A 1 111 ? 24.507 5.715 7.119 1.00 72.75 111 LYS A CA 1
ATOM 869 C C . LYS A 1 111 ? 23.855 6.892 7.848 1.00 72.75 111 LYS A C 1
ATOM 871 O O . LYS A 1 111 ? 23.498 6.758 9.010 1.00 72.75 111 LYS A O 1
ATOM 876 N N . ARG A 1 112 ? 23.682 8.036 7.176 1.00 64.69 112 ARG A N 1
ATOM 877 C CA . ARG A 1 112 ? 22.929 9.183 7.709 1.00 64.69 112 ARG A CA 1
ATOM 878 C C . ARG A 1 112 ? 21.433 8.898 7.796 1.00 64.69 112 ARG A C 1
ATOM 880 O O . ARG A 1 112 ? 20.835 9.295 8.781 1.00 64.69 112 ARG A O 1
ATOM 887 N N . LYS A 1 113 ? 20.856 8.203 6.815 1.00 64.62 113 LYS A N 1
ATOM 888 C CA . LYS A 1 113 ? 19.453 7.784 6.797 1.00 64.62 113 LYS A CA 1
ATOM 889 C C . LYS A 1 113 ? 19.198 6.754 7.891 1.00 64.62 113 LYS A C 1
ATOM 891 O O . LYS A 1 113 ? 18.261 6.937 8.627 1.00 64.62 113 LYS A O 1
ATOM 896 N N . ALA A 1 114 ? 20.098 5.798 8.108 1.00 65.50 114 ALA A N 1
ATOM 897 C CA . ALA A 1 114 ? 20.042 4.864 9.230 1.00 65.50 114 ALA A CA 1
ATOM 898 C C . ALA A 1 114 ? 20.187 5.567 10.590 1.00 65.50 114 ALA A C 1
ATOM 900 O O . ALA A 1 114 ? 19.487 5.213 11.527 1.00 65.50 114 ALA A O 1
ATOM 901 N N . LEU A 1 115 ? 21.053 6.587 10.711 1.00 60.31 115 LEU A N 1
ATOM 902 C CA . LEU A 1 115 ? 21.080 7.435 11.912 1.00 60.31 115 LEU A CA 1
ATOM 903 C C . LEU A 1 115 ? 19.760 8.194 12.095 1.00 60.31 115 LEU A C 1
ATOM 905 O O . LEU A 1 115 ? 19.265 8.291 13.208 1.00 60.31 115 LEU A O 1
ATOM 909 N N . TYR A 1 116 ? 19.194 8.711 11.006 1.00 60.41 116 TYR A N 1
ATOM 910 C CA . TYR A 1 116 ? 17.918 9.414 11.019 1.00 60.41 116 TYR A CA 1
ATOM 911 C C . TYR A 1 116 ? 16.742 8.473 11.284 1.00 60.41 116 TYR A C 1
ATOM 913 O O . TYR A 1 116 ? 15.787 8.887 11.916 1.00 60.41 116 TYR A O 1
ATOM 921 N N . ASP A 1 117 ? 16.796 7.220 10.842 1.00 59.09 117 ASP A N 1
ATOM 922 C CA . ASP A 1 117 ? 15.805 6.177 11.103 1.00 59.09 117 ASP A CA 1
ATOM 923 C C . ASP A 1 117 ? 15.899 5.705 12.559 1.00 59.09 117 ASP A C 1
ATOM 925 O O . ASP A 1 117 ? 14.870 5.543 13.193 1.00 59.09 117 ASP A O 1
ATOM 929 N N . LEU A 1 118 ? 17.099 5.616 13.146 1.00 56.62 118 LEU A N 1
ATOM 930 C CA . LEU A 1 118 ? 17.272 5.382 14.588 1.00 56.62 118 LEU A CA 1
ATOM 931 C C . LEU A 1 118 ? 16.749 6.560 15.433 1.00 56.62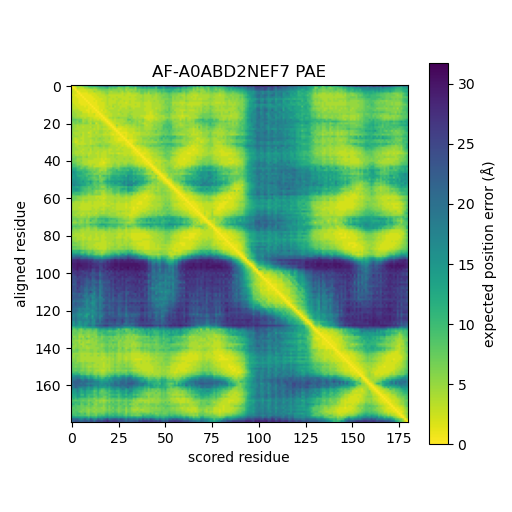 118 LEU A C 1
ATOM 933 O O . LEU A 1 118 ? 16.056 6.351 16.429 1.00 56.62 118 LEU A O 1
ATOM 937 N N . ASP A 1 119 ? 17.018 7.804 15.021 1.00 52.16 119 ASP A N 1
ATOM 938 C CA . ASP A 1 119 ? 16.460 8.997 15.675 1.00 52.16 119 ASP A CA 1
ATOM 939 C C . ASP A 1 119 ? 14.952 9.146 15.411 1.00 52.16 119 ASP A C 1
ATOM 941 O O . ASP A 1 119 ? 14.217 9.625 16.274 1.00 52.16 119 ASP A O 1
ATOM 945 N N . SER A 1 120 ? 14.445 8.718 14.255 1.00 52.28 120 SER A N 1
ATOM 946 C CA . SER A 1 120 ? 13.024 8.813 13.910 1.00 52.28 120 SER A CA 1
ATOM 947 C C . SER A 1 120 ? 12.193 7.637 14.396 1.00 52.28 120 SER A C 1
ATOM 949 O O . SER A 1 120 ? 11.017 7.855 14.642 1.00 52.28 120 SER A O 1
ATOM 951 N N . GLU A 1 121 ? 12.762 6.468 14.689 1.00 47.75 121 GLU A N 1
ATOM 952 C CA . GLU A 1 121 ? 12.126 5.471 15.559 1.00 47.75 121 GLU A CA 1
ATOM 953 C C . GLU A 1 121 ? 11.917 6.058 16.961 1.00 47.75 121 GLU A C 1
ATOM 955 O O . GLU A 1 121 ? 10.839 5.909 17.535 1.00 47.75 121 GLU A O 1
ATOM 960 N N . SER A 1 122 ? 12.877 6.847 17.467 1.00 46.06 122 SER A N 1
ATOM 961 C CA . SER A 1 122 ? 12.712 7.571 18.736 1.00 46.06 122 SER A CA 1
ATOM 962 C C . SER A 1 122 ? 11.733 8.763 18.655 1.00 46.06 122 SER A C 1
ATOM 964 O O . SER A 1 122 ? 11.176 9.176 19.669 1.00 46.06 122 SER A O 1
ATOM 966 N N . HIS A 1 123 ? 11.467 9.303 17.455 1.00 42.28 123 HIS A N 1
ATOM 967 C CA . HIS A 1 123 ? 10.526 10.413 17.195 1.00 42.28 123 HIS A CA 1
ATOM 968 C C . HIS A 1 123 ? 9.189 10.002 16.545 1.00 42.28 123 HIS A C 1
ATOM 970 O O . HIS A 1 123 ? 8.279 10.837 16.419 1.00 42.28 123 HIS A O 1
ATOM 976 N N . PHE A 1 124 ? 9.018 8.726 16.186 1.00 47.94 124 PHE A N 1
ATOM 977 C CA . PHE A 1 124 ? 7.735 8.132 15.794 1.00 47.94 124 PHE A CA 1
ATOM 978 C C . PHE A 1 124 ? 6.722 8.338 16.926 1.00 47.94 124 PHE A C 1
ATOM 980 O O . PHE A 1 124 ? 5.541 8.591 16.690 1.00 47.94 124 PHE A O 1
ATOM 987 N N . ILE A 1 125 ? 7.245 8.402 18.156 1.00 48.28 125 ILE A N 1
ATOM 988 C CA . ILE A 1 125 ? 6.537 8.731 19.384 1.00 48.28 125 ILE A CA 1
ATOM 989 C C . ILE A 1 125 ? 6.872 10.155 19.877 1.00 48.28 125 ILE A C 1
ATOM 991 O O . ILE A 1 125 ? 7.121 10.424 21.047 1.00 48.28 125 ILE A O 1
ATOM 995 N N . GLY A 1 126 ? 6.868 11.133 18.977 1.00 41.91 126 GLY A N 1
ATOM 996 C CA . GLY A 1 126 ? 6.965 12.558 19.329 1.00 41.91 126 GLY A CA 1
ATOM 997 C C . GLY A 1 126 ? 5.655 13.161 19.867 1.00 41.91 126 GLY A C 1
ATOM 998 O O . GLY A 1 126 ? 5.316 14.284 19.504 1.00 41.91 126 GLY A O 1
ATOM 999 N N . GLY A 1 127 ? 4.887 12.404 20.653 1.00 53.66 127 GLY A N 1
ATOM 1000 C CA . GLY A 1 127 ? 3.688 12.834 21.389 1.00 53.66 127 GLY A CA 1
ATOM 1001 C C . GLY A 1 127 ? 3.814 12.421 22.862 1.00 53.66 127 GLY A C 1
ATOM 1002 O O . GLY A 1 127 ? 4.824 11.816 23.202 1.00 53.66 127 GLY A O 1
ATOM 1003 N N . PRO A 1 128 ? 2.864 12.733 23.766 1.00 50.81 128 PRO A N 1
ATOM 1004 C CA . PRO A 1 128 ? 2.954 12.322 25.174 1.00 50.81 128 PRO A CA 1
ATOM 1005 C C . PRO A 1 128 ? 3.138 10.796 25.259 1.00 50.81 128 PRO A C 1
ATOM 1007 O O . PRO A 1 128 ? 2.209 10.031 24.997 1.00 50.81 128 PRO A O 1
ATOM 1010 N N . SER A 1 129 ? 4.371 10.383 25.564 1.00 59.34 129 SER A N 1
ATOM 1011 C CA . SER A 1 129 ? 4.996 9.174 25.010 1.00 59.34 129 SER A CA 1
ATOM 1012 C C . SER A 1 129 ? 4.245 7.890 25.328 1.00 59.34 129 SER A C 1
ATOM 1014 O O . SER A 1 129 ? 3.955 7.114 24.428 1.00 59.34 129 SER A O 1
ATOM 1016 N N . SER A 1 130 ? 3.785 7.719 26.563 1.00 65.50 130 SER A N 1
ATOM 1017 C CA . SER A 1 130 ? 3.129 6.473 26.963 1.00 65.50 130 SER A CA 1
ATOM 1018 C C . SER A 1 130 ? 1.772 6.250 26.276 1.00 65.50 130 SER A C 1
ATOM 1020 O O . SER A 1 130 ? 1.500 5.163 25.776 1.00 65.50 130 SER A O 1
ATOM 1022 N N . PHE A 1 131 ? 0.900 7.259 26.185 1.00 66.25 131 PHE A N 1
ATOM 1023 C CA . PHE A 1 131 ? -0.482 7.011 25.754 1.00 66.25 131 PHE A CA 1
ATOM 1024 C C . PHE A 1 131 ? -0.629 6.863 24.232 1.00 66.25 131 PHE A C 1
ATOM 1026 O O . PHE A 1 131 ? -1.393 6.015 23.768 1.00 66.25 131 PHE A O 1
ATOM 1033 N N . SER A 1 132 ? 0.131 7.630 23.442 1.00 73.62 132 SER A N 1
ATOM 1034 C CA . SER A 1 132 ? 0.173 7.435 21.987 1.00 73.62 132 SER A CA 1
ATOM 1035 C C . SER A 1 132 ? 0.865 6.128 21.596 1.00 73.62 132 SER A C 1
ATOM 1037 O O . SER A 1 132 ? 0.384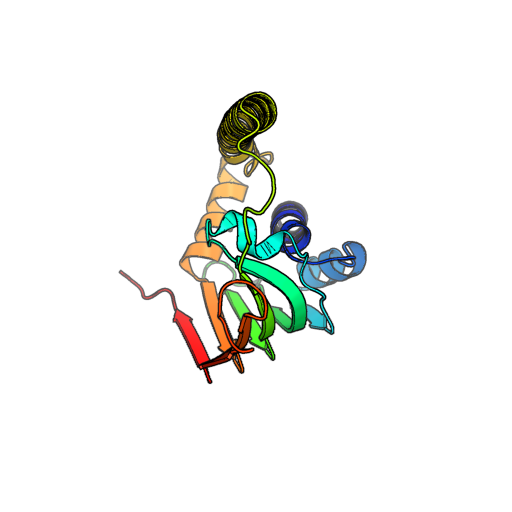 5.471 20.677 1.00 73.62 132 SER A O 1
ATOM 1039 N N . GLU A 1 133 ? 1.926 5.711 22.302 1.00 73.94 133 GLU A N 1
ATOM 1040 C CA . GLU A 1 133 ? 2.564 4.395 22.104 1.00 73.94 133 GLU A CA 1
ATOM 1041 C C . GLU A 1 133 ? 1.570 3.259 22.304 1.00 73.94 133 GLU A C 1
ATOM 1043 O O . GLU A 1 133 ? 1.438 2.394 21.438 1.00 73.94 133 GLU A O 1
ATOM 1048 N N . HIS A 1 134 ? 0.838 3.281 23.421 1.00 76.44 134 HIS A N 1
ATOM 1049 C CA . HIS A 1 134 ? -0.152 2.252 23.720 1.00 76.44 134 HIS A CA 1
ATOM 1050 C C . HIS A 1 134 ? -1.268 2.212 22.675 1.00 76.44 134 HIS A C 1
ATOM 1052 O O . HIS A 1 134 ? -1.689 1.128 22.279 1.00 76.44 134 HIS A O 1
ATOM 1058 N N . LEU A 1 135 ? -1.710 3.370 22.179 1.00 75.81 135 LEU A N 1
ATOM 1059 C CA . LEU A 1 135 ? -2.735 3.439 21.142 1.00 75.81 135 LEU A CA 1
ATOM 1060 C C . LEU A 1 135 ? -2.232 2.895 19.799 1.00 75.81 135 LEU A C 1
ATOM 1062 O O . LEU A 1 135 ? -2.924 2.101 19.169 1.00 75.81 135 LEU A O 1
ATOM 1066 N N . ILE A 1 136 ? -1.025 3.273 19.376 1.00 77.56 136 ILE A N 1
ATOM 1067 C CA . ILE A 1 136 ? -0.417 2.776 18.133 1.00 77.56 136 ILE A CA 1
ATOM 1068 C C . ILE A 1 136 ? -0.185 1.269 18.223 1.00 77.56 136 ILE A C 1
ATOM 1070 O O . ILE A 1 136 ? -0.551 0.537 17.307 1.00 77.56 136 ILE A O 1
ATOM 1074 N N . SER A 1 137 ? 0.378 0.798 19.337 1.00 79.31 137 SER A N 1
ATOM 1075 C CA . SER A 1 137 ? 0.582 -0.629 19.575 1.00 79.31 137 SER A CA 1
ATOM 1076 C C . SER A 1 137 ? -0.743 -1.380 19.530 1.00 79.31 137 SER A C 1
ATOM 1078 O O . SER A 1 137 ? -0.821 -2.429 18.904 1.00 79.31 137 SER A O 1
ATOM 1080 N N . ASN A 1 138 ? -1.804 -0.821 20.108 1.00 79.94 138 ASN A N 1
ATOM 1081 C CA . ASN A 1 138 ? -3.120 -1.436 20.078 1.00 79.94 138 ASN A CA 1
ATOM 1082 C C . ASN A 1 138 ? -3.736 -1.480 18.663 1.00 79.94 138 ASN A C 1
ATOM 1084 O O . ASN A 1 138 ? -4.306 -2.503 18.289 1.00 79.94 138 ASN A O 1
ATOM 1088 N N . ILE A 1 139 ? -3.571 -0.424 17.854 1.00 80.31 139 ILE A N 1
ATOM 1089 C CA . ILE A 1 139 ? -3.984 -0.430 16.437 1.00 80.31 139 ILE A CA 1
ATOM 1090 C C . ILE A 1 139 ? -3.217 -1.503 15.658 1.00 80.31 139 ILE A C 1
ATOM 1092 O O . ILE A 1 139 ? -3.829 -2.260 14.911 1.00 80.31 139 ILE A O 1
ATOM 1096 N N . LEU A 1 140 ? -1.896 -1.590 15.836 1.00 79.38 140 LEU A N 1
ATOM 1097 C CA . LEU A 1 140 ? -1.052 -2.573 15.149 1.00 79.38 140 LEU A CA 1
ATOM 1098 C C . LEU A 1 140 ? -1.375 -4.010 15.581 1.00 79.38 140 LEU A C 1
ATOM 1100 O O . LEU A 1 140 ? -1.461 -4.904 14.741 1.00 79.38 140 LEU A O 1
ATOM 1104 N N . ASN A 1 141 ? -1.608 -4.228 16.876 1.00 79.50 141 ASN A N 1
ATOM 1105 C CA . ASN A 1 141 ? -1.955 -5.537 17.429 1.00 79.50 141 ASN A CA 1
ATOM 1106 C C . ASN A 1 141 ? -3.334 -6.024 16.972 1.00 79.50 141 ASN A C 1
ATOM 1108 O O . ASN A 1 141 ? -3.575 -7.222 16.972 1.00 79.50 141 ASN A O 1
ATOM 1112 N N . ASN A 1 142 ? -4.227 -5.124 16.563 1.00 83.00 142 ASN A N 1
ATOM 1113 C CA . ASN A 1 142 ? -5.570 -5.466 16.094 1.00 83.00 142 ASN A CA 1
ATOM 1114 C C . ASN A 1 142 ? -5.789 -5.063 14.627 1.00 83.00 142 ASN A C 1
ATOM 1116 O O . ASN A 1 142 ? -6.919 -4.792 14.212 1.00 83.00 142 ASN A O 1
ATOM 1120 N N . LEU A 1 143 ? -4.712 -4.988 13.841 1.00 86.75 143 LEU A N 1
ATOM 1121 C CA . LEU A 1 143 ? -4.775 -4.646 12.426 1.00 86.75 143 LEU A CA 1
ATOM 1122 C C . LEU A 1 143 ? -5.215 -5.860 11.596 1.00 86.75 143 LEU A C 1
ATOM 1124 O O . LEU A 1 143 ? -4.626 -6.937 11.678 1.00 86.75 143 LEU A O 1
ATOM 1128 N N . GLN A 1 144 ? -6.224 -5.663 10.754 1.00 90.31 144 GLN A N 1
ATOM 1129 C CA . GLN A 1 144 ? -6.620 -6.602 9.708 1.00 90.31 144 GLN A CA 1
ATOM 1130 C C . GLN A 1 144 ? -6.366 -5.958 8.352 1.00 90.31 144 GLN A C 1
ATOM 1132 O O . GLN A 1 144 ? -6.939 -4.916 8.035 1.00 90.31 144 GLN A O 1
ATOM 1137 N N . LEU A 1 145 ? -5.504 -6.577 7.556 1.00 91.75 145 LEU A N 1
ATOM 1138 C CA . LEU A 1 145 ? -5.092 -6.089 6.252 1.00 91.75 145 LEU A CA 1
ATOM 1139 C C . LEU A 1 145 ? -5.576 -7.039 5.159 1.00 91.75 145 LEU A C 1
ATOM 1141 O O . LEU A 1 145 ? -5.326 -8.240 5.198 1.00 91.75 145 LEU A O 1
ATOM 1145 N N . ASN A 1 146 ? -6.256 -6.483 4.167 1.00 93.88 146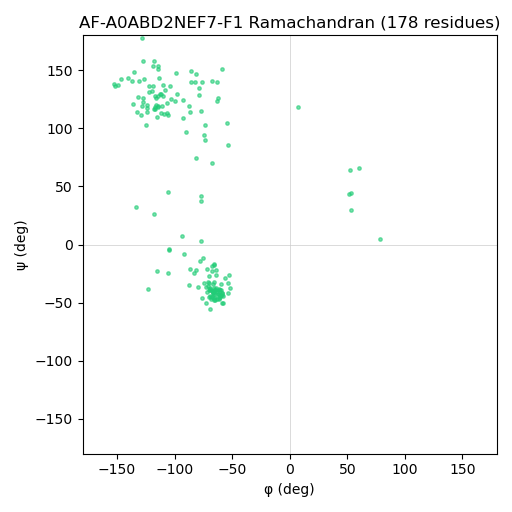 ASN A N 1
ATOM 1146 C CA . ASN A 1 146 ? -6.741 -7.196 2.997 1.00 93.88 146 ASN A CA 1
ATOM 1147 C C . ASN A 1 146 ? -6.274 -6.449 1.745 1.00 93.88 146 ASN A C 1
ATOM 1149 O O . ASN A 1 146 ? -6.609 -5.279 1.566 1.00 93.88 146 ASN A O 1
ATOM 1153 N N . ILE A 1 147 ? -5.485 -7.106 0.903 1.00 94.25 147 ILE A N 1
ATOM 1154 C CA . ILE A 1 147 ? -5.020 -6.574 -0.374 1.00 94.25 147 ILE A CA 1
ATOM 1155 C C . ILE A 1 147 ? -5.582 -7.453 -1.482 1.00 94.25 147 ILE A C 1
ATOM 1157 O O . ILE A 1 147 ? -5.224 -8.623 -1.594 1.00 94.25 147 ILE A O 1
ATOM 1161 N N . SER A 1 148 ? -6.418 -6.880 -2.337 1.00 94.88 148 SER A N 1
ATOM 1162 C CA . SER A 1 148 ? -7.053 -7.591 -3.443 1.00 94.88 148 SER A CA 1
ATOM 1163 C C . SER A 1 148 ? -6.587 -7.070 -4.797 1.00 94.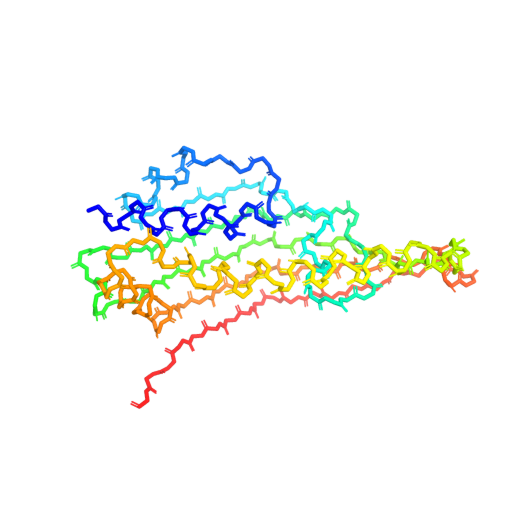88 148 SER A C 1
ATOM 1165 O O . SER A 1 148 ? -6.225 -5.902 -4.941 1.00 94.88 148 SER A O 1
ATOM 1167 N N . ASN A 1 149 ? -6.597 -7.966 -5.787 1.00 93.38 149 ASN A N 1
ATOM 1168 C CA . ASN A 1 149 ? -6.228 -7.686 -7.172 1.00 93.38 149 ASN A CA 1
ATOM 1169 C C . ASN A 1 149 ? -4.851 -7.010 -7.304 1.00 93.38 149 ASN A C 1
ATOM 1171 O O . ASN A 1 149 ? -4.725 -5.864 -7.734 1.00 93.38 149 ASN A O 1
ATOM 1175 N N . VAL A 1 150 ? -3.803 -7.732 -6.904 1.00 93.19 150 VAL A N 1
ATOM 1176 C CA . VAL A 1 150 ? -2.419 -7.279 -7.066 1.00 93.19 150 VAL A CA 1
ATOM 1177 C C . VAL A 1 150 ? -1.875 -7.814 -8.381 1.00 93.19 150 VAL A C 1
ATOM 1179 O O . VAL A 1 150 ? -1.837 -9.024 -8.597 1.00 93.19 150 VAL A O 1
ATOM 1182 N N . HIS A 1 151 ? -1.397 -6.929 -9.242 1.00 93.50 151 HIS A N 1
ATOM 1183 C CA . HIS A 1 151 ? -0.750 -7.278 -10.495 1.00 93.50 151 HIS A CA 1
ATOM 1184 C C . HIS A 1 151 ? 0.588 -6.551 -10.607 1.00 93.50 151 HIS A C 1
ATOM 1186 O O . HIS A 1 151 ? 0.666 -5.332 -10.758 1.00 93.50 151 HIS A O 1
ATOM 1192 N N . ILE A 1 152 ? 1.659 -7.333 -10.540 1.00 90.38 152 ILE A N 1
ATOM 1193 C CA . ILE A 1 152 ? 3.031 -6.858 -10.667 1.00 90.38 152 ILE A CA 1
ATOM 1194 C C . ILE A 1 152 ? 3.551 -7.349 -12.008 1.00 90.38 152 ILE A C 1
ATOM 1196 O O . ILE A 1 152 ? 3.733 -8.548 -12.204 1.00 90.38 152 ILE A O 1
ATOM 1200 N N . ARG A 1 153 ? 3.794 -6.431 -12.937 1.00 91.62 153 ARG A N 1
ATOM 1201 C CA . ARG A 1 153 ? 4.388 -6.710 -14.240 1.00 91.62 153 ARG A CA 1
ATOM 1202 C C . ARG A 1 153 ? 5.843 -6.272 -14.220 1.00 91.62 153 ARG A C 1
ATOM 1204 O O . ARG A 1 153 ? 6.145 -5.124 -13.923 1.00 91.62 153 ARG A O 1
ATOM 1211 N N . TYR A 1 154 ? 6.731 -7.194 -14.546 1.00 88.31 154 TYR A N 1
ATOM 1212 C CA . TYR A 1 154 ? 8.151 -6.952 -14.715 1.00 88.31 154 TYR A CA 1
ATOM 1213 C C . TYR A 1 154 ? 8.496 -6.983 -16.205 1.00 88.31 154 TYR A C 1
ATOM 1215 O O . TYR A 1 154 ? 8.246 -7.988 -16.874 1.00 88.31 154 TYR A O 1
ATOM 1223 N N . GLU A 1 155 ? 9.061 -5.900 -16.724 1.00 88.25 155 GLU A N 1
ATOM 1224 C CA . GLU A 1 155 ? 9.530 -5.804 -18.104 1.00 88.25 155 GLU A CA 1
ATOM 1225 C C . GLU A 1 155 ? 11.055 -5.693 -18.134 1.00 88.25 155 GLU A C 1
ATOM 1227 O O . GLU A 1 155 ? 11.659 -4.878 -17.451 1.00 88.25 155 GLU A O 1
ATOM 1232 N N . ASP A 1 156 ? 11.702 -6.533 -18.935 1.00 84.00 156 ASP A N 1
ATOM 1233 C CA . ASP A 1 156 ? 13.143 -6.503 -19.144 1.00 84.00 156 ASP A CA 1
ATOM 1234 C C . ASP A 1 156 ? 13.444 -6.383 -20.634 1.00 84.00 156 ASP A C 1
ATOM 1236 O O . ASP A 1 156 ? 13.345 -7.341 -21.405 1.00 84.00 156 ASP A O 1
ATOM 1240 N N . ILE A 1 157 ? 13.800 -5.164 -21.033 1.00 77.44 157 ILE A N 1
ATOM 1241 C CA . ILE A 1 157 ? 14.183 -4.822 -22.405 1.00 77.44 157 ILE A CA 1
ATOM 1242 C C . ILE A 1 157 ? 15.697 -4.627 -22.567 1.00 77.44 157 ILE A C 1
ATOM 1244 O O . ILE A 1 157 ? 16.150 -4.387 -23.683 1.00 77.44 157 ILE A O 1
ATOM 1248 N N . VAL A 1 158 ? 16.479 -4.696 -21.481 1.00 71.00 158 VAL A N 1
ATOM 1249 C CA . VAL A 1 158 ? 17.899 -4.291 -21.488 1.00 71.00 158 VAL A CA 1
ATOM 1250 C C . VAL A 1 158 ? 18.840 -5.404 -21.031 1.00 71.00 158 VAL A C 1
ATOM 1252 O O . VAL A 1 158 ? 19.926 -5.539 -21.590 1.00 71.00 158 VAL A O 1
ATOM 1255 N N . SER A 1 159 ? 18.461 -6.206 -20.035 1.00 68.88 159 SER A N 1
ATOM 1256 C CA . SER A 1 159 ? 19.330 -7.265 -19.498 1.00 68.88 159 SER A CA 1
ATOM 1257 C C . SER A 1 159 ? 19.253 -8.544 -20.334 1.00 68.88 159 SER A C 1
ATOM 1259 O O . SER A 1 159 ? 20.202 -9.331 -20.360 1.00 68.88 159 SER A O 1
ATOM 1261 N N . CYS A 1 160 ? 18.145 -8.746 -21.052 1.00 66.06 160 CYS A N 1
ATOM 1262 C CA . CYS A 1 160 ? 17.930 -9.894 -21.925 1.00 66.06 160 CYS A CA 1
ATOM 1263 C C . CYS A 1 160 ? 18.207 -9.570 -23.402 1.00 66.06 160 CYS A C 1
ATOM 1265 O O . CYS A 1 160 ? 17.948 -8.476 -23.894 1.00 66.06 160 CYS A O 1
ATOM 1267 N N . ARG A 1 161 ? 18.689 -10.570 -24.156 1.00 72.06 161 ARG A N 1
ATOM 1268 C CA . ARG A 1 161 ? 18.961 -10.459 -25.607 1.00 7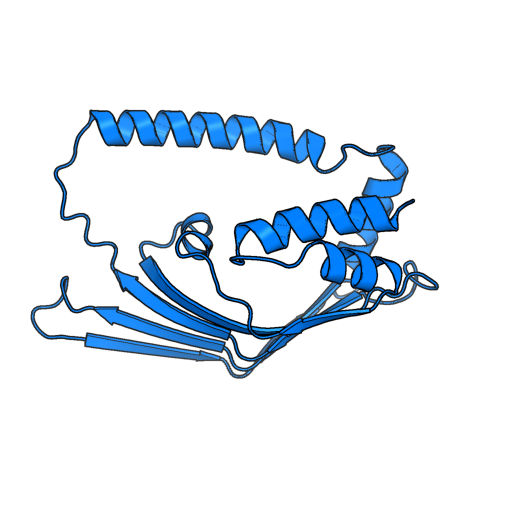2.06 161 ARG A CA 1
ATOM 1269 C C . ARG A 1 161 ? 17.688 -10.253 -26.451 1.00 72.06 161 ARG A C 1
ATOM 1271 O O . ARG A 1 161 ? 17.785 -9.854 -27.607 1.00 72.06 161 ARG A O 1
ATOM 1278 N N . TYR A 1 162 ? 16.522 -10.537 -25.872 1.00 80.50 162 TYR A N 1
ATOM 1279 C CA . TYR A 1 162 ? 15.186 -10.325 -26.429 1.00 80.50 162 TYR A CA 1
ATOM 1280 C C . TYR A 1 162 ? 14.294 -9.700 -25.346 1.00 80.50 162 TYR A C 1
ATOM 1282 O O . TYR A 1 162 ? 14.501 -10.024 -24.173 1.00 80.50 162 TYR A O 1
ATOM 1290 N N . PRO A 1 163 ? 13.309 -8.855 -25.707 1.00 83.19 163 PRO A N 1
ATOM 1291 C CA . PRO A 1 163 ? 12.400 -8.255 -24.737 1.00 83.19 163 PRO A CA 1
ATOM 1292 C C . PRO A 1 163 ? 11.592 -9.345 -24.029 1.00 83.19 163 PRO A C 1
ATOM 1294 O O . PRO A 1 163 ? 10.952 -10.177 -24.677 1.00 83.19 163 PRO A O 1
ATOM 1297 N N . LEU A 1 164 ? 11.632 -9.338 -22.701 1.00 85.69 164 LEU A N 1
ATOM 1298 C CA . LEU A 1 164 ? 10.964 -10.314 -21.852 1.00 85.69 164 LEU A CA 1
ATOM 1299 C C . LEU A 1 164 ? 10.011 -9.590 -20.903 1.00 85.69 164 LEU A C 1
ATOM 1301 O O . LEU A 1 164 ? 10.354 -8.567 -20.321 1.00 85.69 164 LEU A O 1
ATOM 1305 N N . SER A 1 165 ? 8.802 -10.125 -20.744 1.00 89.12 165 SER A N 1
ATOM 1306 C CA . SER A 1 165 ? 7.848 -9.631 -19.754 1.00 89.12 165 SER A CA 1
ATOM 1307 C C . SER A 1 165 ? 7.351 -10.777 -18.891 1.00 89.12 165 SER A C 1
ATOM 1309 O O . SER A 1 165 ? 6.825 -11.759 -19.419 1.00 89.12 165 SER A O 1
ATOM 1311 N N . CYS A 1 166 ? 7.471 -10.622 -17.581 1.00 87.94 166 CYS A N 1
ATOM 1312 C CA . CYS A 1 166 ? 6.925 -11.526 -16.580 1.00 87.94 166 CYS A CA 1
ATOM 1313 C C . CYS A 1 166 ? 5.843 -10.800 -15.784 1.00 87.94 166 CYS A C 1
ATOM 1315 O O . CYS A 1 166 ? 5.872 -9.581 -15.652 1.00 87.94 166 CYS A O 1
ATOM 1317 N N . GLY A 1 167 ? 4.887 -11.541 -15.237 1.00 89.06 167 GLY A N 1
ATOM 1318 C CA . GLY A 1 167 ? 3.835 -10.973 -14.404 1.00 89.06 167 GLY A CA 1
ATOM 1319 C C . GLY A 1 167 ? 3.518 -11.881 -13.229 1.00 89.06 167 GLY A C 1
ATOM 1320 O O . GLY A 1 167 ? 3.536 -13.103 -13.366 1.00 89.06 167 GLY A O 1
ATOM 1321 N N . LEU A 1 168 ? 3.226 -11.277 -12.085 1.00 90.00 168 LEU A N 1
ATOM 1322 C CA . LEU A 1 168 ? 2.689 -11.926 -10.902 1.00 90.00 168 LEU A CA 1
ATOM 1323 C C . LEU A 1 168 ? 1.309 -11.329 -10.628 1.00 90.00 168 LEU A C 1
ATOM 1325 O O . LEU A 1 168 ? 1.192 -10.133 -10.366 1.00 90.00 168 LEU A O 1
ATOM 1329 N N . CYS A 1 169 ? 0.280 -12.169 -10.680 1.00 92.81 169 CYS A N 1
ATOM 1330 C CA . CYS A 1 169 ? -1.085 -11.792 -10.331 1.00 92.81 169 CYS A CA 1
ATOM 1331 C C . CYS A 1 169 ? -1.476 -12.506 -9.039 1.00 92.81 169 CYS A C 1
ATOM 1333 O O . CYS A 1 169 ? -1.500 -13.737 -8.996 1.00 92.81 169 CYS A O 1
ATOM 1335 N N . ILE A 1 170 ? -1.790 -11.744 -7.997 1.00 93.56 170 ILE A N 1
ATOM 1336 C CA . ILE A 1 170 ? -2.258 -12.258 -6.714 1.00 93.56 170 ILE A CA 1
ATOM 1337 C C . ILE A 1 170 ? -3.699 -11.793 -6.538 1.00 93.56 170 ILE A C 1
ATOM 1339 O O . ILE A 1 170 ? -3.979 -10.597 -6.502 1.00 93.56 170 ILE A O 1
ATOM 1343 N N . GLY A 1 171 ? -4.623 -12.750 -6.440 1.00 91.62 171 GLY A N 1
ATOM 1344 C CA . GLY A 1 171 ? -6.043 -12.439 -6.284 1.00 91.62 171 GLY A CA 1
ATOM 1345 C C . GLY A 1 171 ? -6.340 -11.755 -4.951 1.00 91.62 171 GLY A C 1
ATOM 1346 O O . GLY A 1 171 ? -7.024 -10.735 -4.926 1.00 91.62 171 GLY A O 1
ATOM 1347 N N . ASN A 1 172 ? -5.809 -12.300 -3.854 1.00 92.38 172 ASN A N 1
ATOM 1348 C CA . ASN A 1 172 ? -6.023 -11.770 -2.514 1.00 92.38 172 ASN A CA 1
ATOM 1349 C C . ASN A 1 172 ? -4.845 -12.101 -1.578 1.00 92.38 172 ASN A C 1
ATOM 1351 O O . ASN A 1 172 ? -4.340 -13.225 -1.596 1.00 92.38 172 ASN A O 1
ATOM 1355 N N . ILE A 1 173 ? -4.443 -11.134 -0.757 1.00 92.12 173 ILE A N 1
ATOM 1356 C CA . ILE A 1 173 ? -3.491 -11.254 0.345 1.00 92.12 173 ILE A CA 1
ATOM 1357 C C . ILE A 1 173 ? -4.194 -10.759 1.606 1.00 92.12 173 ILE A C 1
ATOM 1359 O O . ILE A 1 173 ? -4.482 -9.572 1.742 1.00 92.12 173 ILE A O 1
ATOM 1363 N N . THR A 1 174 ? -4.423 -11.658 2.555 1.00 91.00 174 THR A N 1
ATOM 1364 C CA . THR A 1 174 ? -5.002 -11.323 3.857 1.00 91.00 174 THR A CA 1
ATOM 1365 C C . THR A 1 174 ? -3.962 -11.516 4.949 1.00 91.00 174 THR A C 1
ATOM 1367 O O . THR A 1 174 ? -3.340 -12.576 5.035 1.00 91.00 174 THR A O 1
ATOM 1370 N N . ALA A 1 175 ? -3.787 -10.507 5.792 1.00 89.94 175 ALA A N 1
ATOM 1371 C CA . ALA A 1 175 ? -2.990 -10.575 7.003 1.00 89.94 175 ALA A CA 1
ATOM 1372 C C . ALA A 1 175 ? -3.875 -10.174 8.183 1.00 89.94 175 ALA A C 1
ATOM 1374 O O . ALA A 1 175 ? -4.378 -9.054 8.252 1.00 89.94 175 ALA A O 1
ATOM 1375 N N . GLU A 1 176 ? -4.074 -11.109 9.100 1.00 86.19 176 GLU A N 1
ATOM 1376 C CA . GLU A 1 176 ? -4.913 -10.926 10.278 1.00 86.19 176 GLU A CA 1
ATOM 1377 C C . GLU A 1 176 ? -4.067 -11.184 11.517 1.00 86.19 176 GLU A C 1
ATOM 1379 O O . GLU A 1 176 ? -3.364 -12.197 11.597 1.00 86.19 176 GLU A O 1
ATOM 1384 N N . THR A 1 177 ? -4.131 -10.279 12.493 1.00 79.94 177 THR A N 1
ATOM 1385 C CA . THR A 1 177 ? -3.525 -10.550 13.794 1.00 79.94 177 THR A CA 1
ATOM 1386 C C . THR A 1 177 ? -4.429 -11.491 14.579 1.00 79.94 177 THR A C 1
ATOM 1388 O O . THR A 1 177 ? -5.556 -11.147 14.931 1.00 79.94 177 THR A O 1
ATOM 1391 N N . THR A 1 178 ? -3.941 -12.701 14.846 1.00 73.50 178 THR A N 1
ATOM 1392 C CA . THR A 1 178 ? -4.632 -13.667 15.702 1.00 73.50 178 THR A CA 1
ATOM 1393 C C . THR A 1 178 ? -4.275 -13.419 17.165 1.00 73.50 178 THR A C 1
ATOM 1395 O O . THR A 1 178 ? -3.162 -12.997 17.486 1.00 73.50 178 THR A O 1
ATOM 1398 N N . ASN A 1 179 ? -5.205 -13.719 18.068 1.00 71.06 179 ASN A N 1
ATOM 1399 C CA . ASN A 1 179 ? -4.951 -13.723 19.504 1.00 71.06 179 ASN A CA 1
ATOM 1400 C C . ASN A 1 179 ? -3.823 -14.705 19.878 1.00 71.06 179 ASN A C 1
ATOM 1402 O O . ASN A 1 179 ? -3.588 -15.703 19.191 1.00 71.06 179 ASN A O 1
ATOM 1406 N N . ARG A 1 180 ? -3.117 -14.392 20.969 1.00 44.41 180 ARG A N 1
ATOM 1407 C CA . ARG A 1 180 ? -2.157 -15.283 21.628 1.00 44.41 180 ARG A CA 1
ATOM 1408 C C . ARG A 1 180 ? -2.809 -15.992 22.804 1.00 44.41 180 ARG A C 1
ATOM 1410 O O . ARG A 1 180 ? -3.670 -15.352 23.449 1.00 44.41 180 ARG A O 1
#

Secondary structure (DSSP, 8-state):
--HHHHHHHHHHHHHHHEES--HHHHHHHHHHTEEEEEEEEEPGGGGGGGT-SEEEEEEEEEEEEEE--GGGTTTSPEEEEEEEEEEEEEE----S---HHHHHHHHHHHHHHHHHHHHHHHHTT-SSHHHHHHHHHHHHHTEEEEEEEEEEEEEESSSSSS-EEEEEEEEEEEEE----

Mean predicted aligned error: 11.29 Å

Organism: NCBI:txid559131

pLDDT: mean 77.15, std 13.9, range [40.53, 94.88]